Protein AF-A0A517RH98-F1 (afdb_monomer_lite)

Radius of gyration: 26.08 Å; chains: 1; bounding box: 70×28×99 Å

pLDDT: mean 82.46, std 12.76, range [49.06, 96.75]

Sequence (185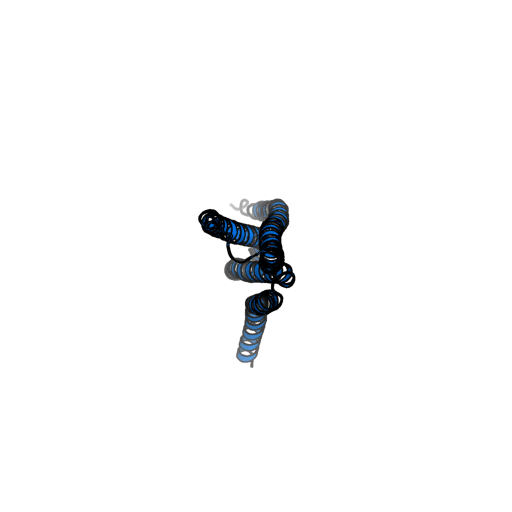 aa):
MNQKTETISENSFSKRFKTALKNLGIGIVFLIAGLFLLWHNETTVLDRELKLEQAQSVILETQKKMPENETVDPVETQDLRSTTVFNWGFRIAGWVILFLGLATLFKPLVVLVEKIPLLSNFVGRGITVFALLSSLSLTLILMSAVWMVARPVFGAVLLLIGVIPLFVLYRSGKRARLKQSLKQA

Secondary structure (DSSP, 8-state):
-----SSSSHHHHHHHHHHHHHHHHHHHHHHHHHHHHHHHHHHHHHHHHHHHHHHHHHHHHHHHHS-S---PPPPP-THHHHHHHHHHHHHHHHHHHHHHHHHHHTHHHHHHHTTSHHHHHHHHHHHHHHHHHHHHHHHHHHHHHHHHHH-HHHHHHHHHHHHHHHHHHHHHHHHHHHHHHHHH-

Structure (mmCIF, N/CA/C/O backbone):
data_AF-A0A517RH98-F1
#
_entry.id   AF-A0A517RH98-F1
#
loop_
_atom_site.group_PDB
_atom_site.id
_atom_site.type_symbol
_atom_site.label_atom_id
_atom_site.label_alt_id
_atom_site.label_comp_id
_atom_site.label_asym_id
_atom_site.label_entity_id
_atom_site.label_seq_id
_atom_site.pdbx_PDB_ins_code
_atom_site.Cartn_x
_atom_site.Cartn_y
_atom_site.Cartn_z
_atom_site.occupancy
_atom_site.B_iso_or_equiv
_atom_site.auth_seq_id
_atom_site.auth_comp_id
_atom_site.auth_asym_id
_atom_site.auth_atom_id
_atom_site.pdbx_PDB_model_num
ATOM 1 N N . MET A 1 1 ? -18.913 5.254 56.803 1.00 49.06 1 MET A N 1
ATOM 2 C CA . MET A 1 1 ? -19.069 4.554 55.506 1.00 49.06 1 MET A CA 1
ATOM 3 C C . MET A 1 1 ? -19.200 5.592 54.399 1.00 49.06 1 MET A C 1
ATOM 5 O O . MET A 1 1 ? -19.825 6.612 54.644 1.00 49.06 1 MET A O 1
ATOM 9 N N . ASN A 1 2 ? -18.606 5.304 53.233 1.00 60.69 2 ASN A N 1
ATOM 10 C CA . ASN A 1 2 ? -18.679 6.012 51.939 1.00 60.69 2 ASN A CA 1
ATOM 11 C C . ASN A 1 2 ? -17.989 7.376 51.781 1.00 60.69 2 ASN A C 1
ATOM 13 O O . ASN A 1 2 ? -18.659 8.386 51.897 1.00 60.69 2 ASN A O 1
ATOM 17 N N . GLN A 1 3 ? -16.715 7.381 51.357 1.00 52.09 3 GLN A N 1
ATOM 18 C CA . GLN A 1 3 ? -16.148 8.381 50.423 1.00 52.09 3 GLN A CA 1
ATOM 19 C C . GLN A 1 3 ? -14.859 7.839 49.759 1.00 52.09 3 GLN A C 1
ATOM 21 O O . GLN A 1 3 ? -13.764 8.311 50.038 1.00 52.09 3 GLN A O 1
ATOM 26 N N . LYS A 1 4 ? -14.951 6.806 48.911 1.00 51.78 4 LYS A N 1
ATOM 27 C CA . LYS A 1 4 ? -13.869 6.415 47.975 1.00 51.78 4 LYS A CA 1
ATOM 28 C C . LYS A 1 4 ? -14.460 5.667 46.780 1.00 51.78 4 LYS A C 1
ATOM 30 O O . LYS A 1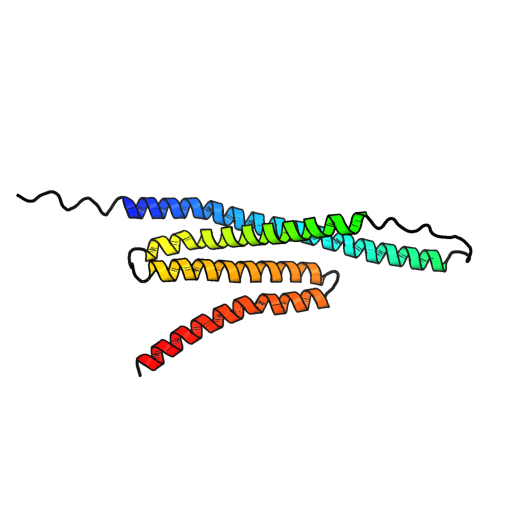 4 ? -14.253 4.467 46.636 1.00 51.78 4 LYS A O 1
ATOM 35 N N . THR A 1 5 ? -15.208 6.356 45.927 1.00 54.16 5 THR A N 1
ATOM 36 C CA . THR A 1 5 ? -15.672 5.740 44.669 1.00 54.16 5 THR A CA 1
ATOM 37 C C . THR A 1 5 ? -15.587 6.648 43.446 1.00 54.16 5 THR A C 1
ATOM 39 O O . THR A 1 5 ? -15.963 6.223 42.361 1.00 54.16 5 THR A O 1
ATOM 42 N N . GLU A 1 6 ? -15.000 7.842 43.553 1.00 53.88 6 GLU A N 1
ATOM 43 C CA . GLU A 1 6 ? -14.993 8.820 42.456 1.00 53.88 6 GLU A CA 1
ATOM 44 C C . GLU A 1 6 ? -13.585 9.341 42.123 1.00 53.88 6 GLU A C 1
ATOM 46 O O . GLU A 1 6 ? -13.307 10.521 42.272 1.00 53.88 6 GLU A O 1
ATOM 51 N N . THR A 1 7 ? -12.650 8.489 41.683 1.00 51.38 7 THR A N 1
ATOM 52 C CA . THR A 1 7 ? -11.376 8.981 41.090 1.00 51.38 7 THR A CA 1
ATOM 53 C C . THR A 1 7 ? -10.825 8.154 39.917 1.00 51.38 7 THR A C 1
ATOM 55 O O . THR A 1 7 ? -9.753 8.462 39.399 1.00 51.38 7 THR A O 1
ATOM 58 N N . ILE A 1 8 ? -11.514 7.113 39.433 1.00 54.66 8 ILE A N 1
ATOM 59 C CA . ILE A 1 8 ? -10.853 6.104 38.575 1.00 54.66 8 ILE A CA 1
ATOM 60 C C . ILE A 1 8 ? -10.932 6.394 37.056 1.00 54.66 8 ILE A C 1
ATOM 62 O O . ILE A 1 8 ? -10.145 5.838 36.292 1.00 54.66 8 ILE A O 1
ATOM 66 N N . SER A 1 9 ? -11.784 7.302 36.562 1.00 57.03 9 SER A N 1
ATOM 67 C CA . SER A 1 9 ? -12.017 7.393 35.103 1.00 57.03 9 SER A CA 1
ATOM 68 C C . SER A 1 9 ? -11.207 8.448 34.326 1.00 57.03 9 SER A C 1
ATOM 70 O O . SER A 1 9 ? -11.137 8.350 33.099 1.00 57.03 9 SER A O 1
ATOM 72 N N . GLU A 1 10 ? -10.604 9.454 34.962 1.00 56.31 10 GLU A N 1
ATOM 73 C CA . GLU A 1 10 ? -10.156 10.650 34.219 1.00 56.31 10 GLU A CA 1
ATOM 74 C C . GLU A 1 10 ? -8.753 10.523 33.594 1.00 56.31 10 GLU A C 1
ATOM 76 O O . GLU A 1 10 ? -8.476 11.052 32.516 1.00 56.31 10 GLU A O 1
ATOM 81 N N . ASN A 1 11 ? -7.871 9.724 34.198 1.00 64.06 11 ASN A N 1
ATOM 82 C CA . ASN A 1 11 ? -6.468 9.657 33.782 1.00 64.06 11 ASN A CA 1
ATOM 83 C C . ASN A 1 11 ? -6.162 8.649 32.662 1.00 64.06 11 ASN A C 1
ATOM 85 O O . ASN A 1 11 ? -5.076 8.706 32.088 1.00 64.06 11 ASN A O 1
ATOM 89 N N . SER A 1 12 ? -7.056 7.713 32.332 1.00 74.06 12 SER A N 1
ATOM 90 C CA . SER A 1 12 ? -6.754 6.645 31.361 1.00 74.06 12 SER A CA 1
ATOM 91 C C . SER A 1 12 ? -7.028 7.061 29.911 1.00 74.06 12 SER A C 1
ATOM 93 O O . SER A 1 12 ? -6.202 6.811 29.032 1.00 74.06 12 SER A O 1
ATOM 95 N N . PHE A 1 13 ? -8.140 7.755 29.650 1.00 83.19 13 PHE A N 1
ATOM 96 C CA . PHE A 1 13 ? -8.540 8.162 28.299 1.00 83.19 13 PHE A CA 1
ATOM 97 C C . PHE A 1 13 ? -7.546 9.144 27.667 1.00 83.19 13 PHE A C 1
ATOM 99 O O . PHE A 1 13 ? -7.018 8.881 26.587 1.00 83.19 13 PHE A O 1
ATOM 106 N N . SER A 1 14 ? -7.235 10.246 28.358 1.00 82.75 14 SER A N 1
ATOM 107 C CA . SER A 1 14 ? -6.333 11.287 27.842 1.00 82.75 14 SER A CA 1
ATOM 108 C C . SER A 1 14 ? -4.927 10.740 27.564 1.00 82.75 14 SER A C 1
ATOM 110 O O . SER A 1 14 ? -4.336 11.020 26.519 1.00 82.75 14 SER A O 1
ATOM 112 N N . LYS A 1 15 ? -4.418 9.847 28.428 1.00 86.56 15 LYS A N 1
ATOM 113 C CA . LYS A 1 15 ? -3.136 9.156 28.210 1.00 86.56 15 LYS A CA 1
ATOM 114 C C . LYS A 1 15 ? -3.146 8.313 26.934 1.00 86.56 15 LYS A C 1
ATOM 116 O O . LYS A 1 15 ? -2.178 8.347 26.171 1.00 86.56 15 LYS A O 1
ATOM 121 N N . ARG A 1 16 ? -4.235 7.589 26.666 1.00 85.06 16 ARG A N 1
ATOM 122 C CA . ARG A 1 16 ? -4.379 6.746 25.468 1.00 85.06 16 ARG A CA 1
ATOM 123 C C . ARG A 1 16 ? -4.558 7.572 24.203 1.00 85.06 16 ARG A C 1
ATOM 125 O O . ARG A 1 16 ? -3.917 7.272 23.201 1.00 85.06 16 ARG A O 1
ATOM 132 N N . PHE A 1 17 ? -5.340 8.645 24.267 1.00 87.19 17 PHE A N 1
ATOM 133 C CA . PHE A 1 17 ? -5.502 9.578 23.158 1.00 87.19 17 PHE A CA 1
ATOM 134 C C . PHE A 1 17 ? -4.183 10.276 22.807 1.00 87.19 17 PHE A C 1
ATOM 136 O O . PHE A 1 17 ? -3.765 10.256 21.652 1.00 87.19 17 PHE A O 1
ATOM 143 N N . LYS A 1 18 ? -3.456 10.798 23.803 1.00 87.38 18 LYS A N 1
ATOM 144 C CA . LYS A 1 18 ? -2.136 11.416 23.602 1.00 87.38 18 LYS A CA 1
ATOM 145 C C . LYS A 1 18 ? -1.114 10.418 23.052 1.00 87.38 18 LYS A C 1
ATOM 147 O O . LYS A 1 18 ? -0.317 10.764 22.185 1.00 87.38 18 LYS A O 1
ATOM 152 N N . THR A 1 19 ? -1.170 9.164 23.502 1.00 88.25 19 THR A N 1
ATOM 153 C CA . THR A 1 19 ? -0.354 8.076 22.938 1.00 88.25 19 THR A CA 1
ATOM 154 C C . THR A 1 19 ? -0.702 7.815 21.474 1.00 88.25 19 THR A C 1
ATOM 156 O O . THR A 1 19 ? 0.196 7.721 20.640 1.00 88.25 19 THR A O 1
ATOM 159 N N . ALA A 1 20 ? -1.992 7.742 21.140 1.00 86.38 20 ALA A N 1
ATOM 160 C CA . ALA A 1 20 ? -2.441 7.559 19.766 1.00 86.38 20 ALA A CA 1
ATOM 161 C C . ALA A 1 20 ? -2.025 8.734 18.867 1.00 86.38 20 ALA A C 1
ATOM 163 O O . ALA A 1 20 ? -1.578 8.502 17.748 1.00 86.38 20 ALA A O 1
ATOM 164 N N . LEU A 1 21 ? -2.088 9.969 19.372 1.00 89.06 21 LEU A N 1
ATOM 165 C CA . LEU A 1 21 ? -1.666 11.166 18.646 1.00 89.06 21 LEU A CA 1
ATOM 166 C C . LEU A 1 21 ? -0.149 11.202 18.417 1.00 89.06 21 LEU A C 1
ATOM 168 O O . LEU A 1 21 ? 0.298 11.549 17.333 1.00 89.06 21 LEU A O 1
ATOM 172 N N . LYS A 1 22 ? 0.662 10.772 19.390 1.00 88.50 22 LYS A N 1
ATOM 173 C CA . LYS A 1 22 ? 2.112 10.612 19.182 1.00 88.50 22 LYS A CA 1
ATOM 174 C C . LYS A 1 22 ? 2.406 9.578 18.090 1.00 88.50 22 LYS A C 1
ATOM 176 O O . LYS A 1 22 ? 3.246 9.800 17.223 1.00 88.50 22 LYS A O 1
ATOM 181 N N . ASN A 1 23 ? 1.682 8.460 18.110 1.00 88.81 23 ASN A N 1
ATOM 182 C CA . ASN A 1 23 ? 1.833 7.395 17.121 1.00 88.81 23 ASN A CA 1
ATOM 183 C C . ASN A 1 23 ? 1.318 7.801 15.726 1.00 88.81 23 ASN A C 1
ATOM 185 O O . ASN A 1 23 ? 1.741 7.207 14.737 1.00 88.81 23 ASN A O 1
ATOM 189 N N . LEU A 1 24 ? 0.455 8.820 15.631 1.00 92.75 24 LEU A N 1
ATOM 190 C CA . LEU A 1 24 ? -0.023 9.377 14.362 1.00 92.75 24 LEU A CA 1
ATOM 191 C C . LEU A 1 24 ? 1.136 9.889 13.498 1.00 92.75 24 LEU A C 1
ATOM 193 O O . LEU A 1 24 ? 1.169 9.616 12.301 1.00 92.75 24 LEU A O 1
ATOM 197 N N . GLY A 1 25 ? 2.112 10.567 14.114 1.00 91.81 25 GLY A N 1
ATOM 198 C CA . GLY A 1 25 ? 3.304 11.057 13.417 1.00 91.81 25 GLY A CA 1
ATOM 199 C C . GLY A 1 25 ? 4.117 9.923 12.788 1.00 91.81 25 GLY A C 1
ATOM 200 O O . GLY A 1 25 ? 4.488 10.010 11.621 1.00 91.81 25 GLY A O 1
ATOM 201 N N . ILE A 1 26 ? 4.299 8.813 13.516 1.00 92.44 26 ILE A N 1
ATOM 202 C CA . ILE A 1 26 ? 4.938 7.596 12.983 1.00 92.44 26 ILE A CA 1
ATOM 203 C C . ILE A 1 26 ? 4.168 7.052 11.769 1.00 92.44 26 ILE A C 1
ATOM 205 O O . ILE A 1 26 ? 4.775 6.617 10.794 1.00 92.44 26 ILE A O 1
ATOM 209 N N . GLY A 1 27 ? 2.832 7.103 11.810 1.00 93.19 27 GLY A N 1
ATOM 210 C CA . GLY A 1 27 ? 1.980 6.645 10.714 1.00 93.19 27 GLY A CA 1
ATOM 211 C C . GLY A 1 27 ? 2.205 7.445 9.433 1.00 93.19 27 GLY A C 1
ATOM 212 O O . GLY A 1 27 ? 2.345 6.856 8.366 1.00 93.19 27 GLY A O 1
ATOM 213 N N . ILE A 1 28 ? 2.312 8.771 9.538 1.00 94.31 28 ILE A N 1
ATOM 214 C CA . ILE A 1 28 ? 2.601 9.652 8.396 1.00 94.31 28 ILE A CA 1
ATOM 215 C C . ILE A 1 28 ? 3.987 9.350 7.817 1.00 94.31 28 ILE A C 1
ATOM 217 O O . ILE A 1 28 ? 4.129 9.237 6.601 1.00 94.31 28 ILE A O 1
ATOM 221 N N . VAL A 1 29 ? 4.990 9.152 8.676 1.00 96.06 29 VAL A N 1
ATOM 222 C CA . VAL A 1 29 ? 6.340 8.760 8.241 1.00 96.06 29 VAL A CA 1
ATOM 223 C C . VAL A 1 29 ? 6.302 7.440 7.472 1.00 96.06 29 VAL A C 1
ATOM 225 O O . VAL A 1 29 ? 6.910 7.346 6.410 1.00 96.06 29 VAL A O 1
ATOM 228 N N . PHE A 1 30 ? 5.539 6.446 7.936 1.00 95.81 30 PHE A N 1
ATOM 229 C CA . PHE A 1 30 ? 5.350 5.202 7.188 1.00 95.81 30 PHE A CA 1
ATOM 230 C C . PHE A 1 30 ? 4.635 5.409 5.854 1.00 95.81 30 PHE A C 1
ATOM 232 O O . PHE A 1 30 ? 5.035 4.795 4.874 1.00 95.81 30 PHE A O 1
ATOM 239 N N . LEU A 1 31 ? 3.635 6.289 5.759 1.00 95.31 31 LEU A N 1
ATOM 240 C CA . LEU A 1 31 ? 3.003 6.574 4.467 1.00 95.31 31 LEU A CA 1
ATOM 241 C C . LEU A 1 31 ? 4.002 7.144 3.461 1.00 95.31 31 LEU A C 1
ATOM 243 O O . LEU A 1 31 ? 4.075 6.663 2.333 1.00 95.31 31 LEU A O 1
ATOM 247 N N . ILE A 1 32 ? 4.809 8.115 3.885 1.00 96.06 32 ILE A N 1
ATOM 248 C CA . ILE A 1 32 ? 5.831 8.722 3.028 1.00 96.06 32 ILE A CA 1
ATOM 249 C C . ILE A 1 32 ? 6.890 7.683 2.650 1.00 96.06 32 ILE A C 1
ATOM 251 O O . ILE A 1 32 ? 7.201 7.531 1.472 1.00 96.06 32 ILE A O 1
ATOM 255 N N . ALA A 1 33 ? 7.403 6.927 3.623 1.00 95.62 33 ALA A N 1
ATOM 256 C CA . ALA A 1 33 ? 8.417 5.904 3.389 1.00 95.62 33 ALA A CA 1
ATOM 257 C C . ALA A 1 33 ? 7.913 4.788 2.462 1.00 95.62 33 ALA A C 1
ATOM 259 O O . ALA A 1 33 ? 8.633 4.373 1.560 1.00 95.62 33 ALA A O 1
ATOM 260 N N . GLY A 1 34 ? 6.674 4.325 2.646 1.00 94.44 34 GLY A N 1
ATOM 261 C CA . GLY A 1 34 ? 6.059 3.297 1.808 1.00 94.44 34 GLY A CA 1
ATOM 262 C C . GLY A 1 34 ? 5.840 3.770 0.372 1.00 94.44 34 GLY A C 1
ATOM 263 O O . GLY A 1 34 ? 6.173 3.042 -0.561 1.00 94.44 34 GLY A O 1
ATOM 264 N N . LEU A 1 35 ? 5.344 5.001 0.186 1.00 94.31 35 LEU A N 1
ATOM 265 C CA . LEU A 1 35 ? 5.199 5.605 -1.144 1.00 94.31 35 LEU A CA 1
ATOM 266 C C . LEU A 1 35 ? 6.558 5.780 -1.825 1.00 94.31 35 LEU A C 1
ATOM 268 O O . LEU A 1 35 ? 6.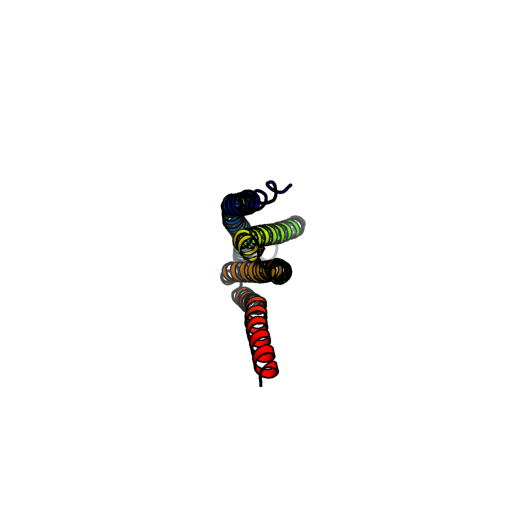704 5.404 -2.983 1.00 94.31 35 LEU A O 1
ATOM 272 N N . PHE A 1 36 ? 7.550 6.306 -1.105 1.00 94.56 36 PHE A N 1
ATOM 273 C CA . PHE A 1 36 ? 8.900 6.507 -1.626 1.00 94.56 36 PHE A CA 1
ATOM 274 C C . PHE A 1 36 ? 9.561 5.184 -2.025 1.00 94.56 36 PHE A C 1
ATOM 276 O O . PHE A 1 36 ? 10.110 5.083 -3.119 1.00 94.56 36 PHE A O 1
ATOM 283 N N . LEU A 1 37 ? 9.462 4.155 -1.176 1.00 94.06 37 LEU A N 1
ATOM 284 C CA . LEU A 1 37 ? 10.020 2.831 -1.444 1.00 94.06 37 LEU A CA 1
ATOM 285 C C . LEU A 1 37 ? 9.390 2.198 -2.690 1.00 94.06 37 LEU A C 1
ATOM 287 O O . LEU A 1 37 ? 10.110 1.689 -3.546 1.00 94.06 37 LEU A O 1
ATOM 291 N N . LEU A 1 38 ? 8.057 2.248 -2.805 1.00 92.94 38 LEU A N 1
ATOM 292 C CA . LEU A 1 38 ? 7.339 1.721 -3.967 1.00 92.94 38 LE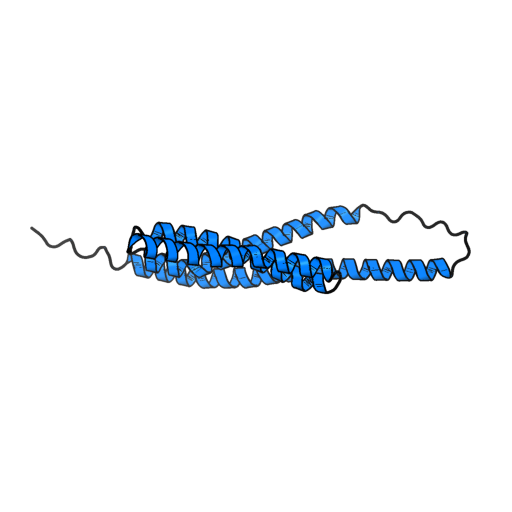U A CA 1
ATOM 293 C C . LEU A 1 38 ? 7.695 2.479 -5.238 1.00 92.94 38 LEU A C 1
ATOM 295 O O . LEU A 1 38 ? 8.007 1.854 -6.246 1.00 92.94 38 LEU A O 1
ATOM 299 N N . TRP A 1 39 ? 7.673 3.810 -5.176 1.00 90.44 39 TRP A N 1
ATOM 300 C CA . TRP A 1 39 ? 7.997 4.662 -6.310 1.00 90.44 39 TRP A CA 1
ATOM 301 C C . TRP A 1 39 ? 9.412 4.400 -6.812 1.00 90.44 39 TRP A C 1
ATOM 303 O O . TRP A 1 39 ? 9.594 4.094 -7.985 1.00 90.44 39 TRP A O 1
ATOM 313 N N . HIS A 1 40 ? 10.402 4.448 -5.918 1.00 90.56 40 HIS A N 1
ATOM 314 C CA . HIS A 1 40 ? 11.797 4.253 -6.288 1.00 90.56 40 HIS A CA 1
ATOM 315 C C . HIS A 1 40 ? 12.053 2.851 -6.850 1.00 90.56 40 HIS A C 1
ATOM 317 O O . HIS A 1 40 ? 12.710 2.704 -7.880 1.00 90.56 40 HIS A O 1
ATOM 323 N N . ASN A 1 41 ? 11.492 1.815 -6.215 1.00 91.38 41 ASN A N 1
ATOM 324 C CA . ASN A 1 41 ? 11.584 0.455 -6.737 1.00 91.38 41 ASN A CA 1
ATOM 325 C C . ASN A 1 41 ? 11.007 0.377 -8.156 1.00 91.38 41 ASN A C 1
ATOM 327 O O . ASN A 1 41 ? 11.648 -0.163 -9.054 1.00 91.38 41 ASN A O 1
ATOM 331 N N . GLU A 1 42 ? 9.834 0.962 -8.385 1.00 88.12 42 GLU A N 1
ATOM 332 C CA . GLU A 1 42 ? 9.162 0.853 -9.674 1.00 88.12 42 GLU A CA 1
ATOM 333 C C . GLU A 1 42 ? 9.849 1.637 -10.791 1.00 88.12 42 GLU A C 1
ATOM 335 O O . GLU A 1 42 ? 9.982 1.123 -11.901 1.00 88.12 42 GLU A O 1
ATOM 340 N N . THR A 1 43 ? 10.374 2.830 -10.500 1.00 87.31 43 THR A N 1
ATOM 341 C CA . THR A 1 43 ? 11.144 3.603 -11.484 1.00 87.31 43 THR A CA 1
ATOM 342 C C . THR A 1 43 ? 12.393 2.851 -11.932 1.00 87.31 43 THR A C 1
ATOM 344 O O . THR A 1 43 ? 12.686 2.797 -13.121 1.00 87.31 43 THR A O 1
ATOM 347 N N . THR A 1 44 ? 13.089 2.174 -11.010 1.00 86.94 44 THR A N 1
ATOM 348 C CA . THR A 1 44 ? 14.289 1.405 -11.382 1.00 86.94 44 THR A CA 1
ATOM 349 C C . THR A 1 44 ? 13.979 0.198 -12.262 1.00 86.94 44 THR A C 1
ATOM 351 O O . THR A 1 44 ? 14.847 -0.244 -13.013 1.00 86.94 44 THR A O 1
ATOM 354 N N . VAL A 1 45 ? 12.766 -0.353 -12.173 1.00 85.12 45 VAL A N 1
ATOM 355 C CA . VAL A 1 45 ? 12.308 -1.429 -13.058 1.00 85.12 45 VAL A CA 1
ATOM 356 C C . VAL A 1 45 ? 11.980 -0.866 -14.435 1.00 85.12 45 VAL A C 1
ATOM 358 O O . VAL A 1 45 ? 12.429 -1.424 -15.433 1.00 85.12 45 VAL A O 1
ATOM 361 N N . LEU A 1 46 ? 11.281 0.268 -14.490 1.00 84.31 46 LEU A N 1
ATOM 362 C CA . LEU A 1 46 ? 10.948 0.952 -15.737 1.00 84.31 46 LEU A CA 1
ATOM 363 C C . LEU A 1 46 ? 12.200 1.304 -16.557 1.00 84.31 46 LEU A C 1
ATOM 365 O O . LEU A 1 46 ? 12.251 1.030 -17.755 1.00 84.31 46 LEU A O 1
ATOM 369 N N . ASP A 1 47 ? 13.232 1.840 -15.905 1.00 85.06 47 ASP A N 1
ATOM 370 C CA . ASP A 1 47 ? 14.486 2.216 -16.565 1.00 85.06 47 ASP A CA 1
ATOM 371 C C . ASP A 1 47 ? 15.211 1.012 -17.180 1.00 85.06 47 ASP A C 1
ATOM 373 O O . ASP A 1 47 ? 15.921 1.148 -18.177 1.00 85.06 47 ASP A O 1
ATOM 377 N N . ARG A 1 48 ? 15.055 -0.180 -16.590 1.00 81.62 48 ARG A N 1
ATOM 378 C CA . ARG A 1 48 ? 15.629 -1.416 -17.139 1.00 81.62 48 ARG A CA 1
ATOM 379 C C . ARG A 1 48 ? 14.883 -1.839 -18.393 1.00 81.62 48 ARG A C 1
ATOM 381 O O . ARG A 1 48 ? 15.525 -2.155 -19.385 1.00 81.62 48 ARG A O 1
ATOM 388 N N . GLU A 1 49 ? 13.555 -1.798 -18.363 1.00 82.00 49 GLU A N 1
ATOM 389 C CA . GLU A 1 49 ? 12.716 -2.136 -19.518 1.00 82.00 49 GLU A CA 1
ATOM 390 C C . GLU A 1 49 ? 13.009 -1.212 -20.711 1.00 82.00 49 GLU A C 1
ATOM 392 O O . GLU A 1 49 ? 13.238 -1.696 -21.817 1.00 82.00 49 GLU A O 1
ATOM 397 N N . LEU A 1 50 ? 13.112 0.102 -20.479 1.00 82.75 50 LEU A N 1
ATOM 398 C CA . LEU A 1 50 ? 13.415 1.070 -21.538 1.00 82.75 50 LEU A CA 1
ATOM 399 C C . LEU A 1 50 ? 14.799 0.828 -22.165 1.00 82.75 50 LEU A C 1
ATOM 401 O O . LEU A 1 50 ? 14.959 0.885 -23.384 1.00 82.75 50 LEU A O 1
ATOM 405 N N . LYS A 1 51 ? 15.804 0.513 -21.338 1.00 83.31 51 LYS A N 1
ATOM 406 C CA . LYS A 1 51 ? 17.156 0.179 -21.813 1.00 83.31 51 LYS A CA 1
ATOM 407 C C . LYS A 1 51 ? 17.179 -1.102 -22.642 1.00 83.31 51 LYS A C 1
ATOM 409 O O . LYS A 1 51 ? 17.960 -1.183 -23.584 1.00 83.31 51 LYS A O 1
ATOM 414 N N . LEU A 1 52 ? 16.348 -2.090 -22.308 1.00 81.38 52 LEU A N 1
ATOM 415 C CA . LEU A 1 52 ? 16.248 -3.335 -23.074 1.00 81.38 52 LEU A CA 1
ATOM 416 C C . LEU A 1 52 ? 15.643 -3.092 -24.459 1.00 81.38 52 LEU A C 1
ATOM 418 O O . LEU A 1 52 ? 16.162 -3.616 -25.442 1.00 81.38 52 LEU A O 1
ATOM 422 N N . GLU A 1 53 ? 14.600 -2.267 -24.550 1.00 80.50 53 GLU A N 1
ATOM 423 C CA . GLU A 1 53 ? 13.987 -1.897 -25.830 1.00 80.50 53 GLU A CA 1
ATOM 424 C C . GLU A 1 53 ? 14.980 -1.141 -26.732 1.00 80.50 53 GLU A C 1
ATOM 426 O O . GLU A 1 53 ? 15.144 -1.476 -27.906 1.00 80.50 53 GLU A O 1
ATOM 431 N N . GLN A 1 54 ? 15.733 -0.196 -26.159 1.00 82.56 54 GLN A N 1
ATOM 432 C CA . GLN A 1 54 ? 16.792 0.537 -26.864 1.00 82.56 54 GLN A CA 1
ATOM 433 C C . GLN A 1 54 ? 17.965 -0.360 -27.283 1.00 82.56 54 GLN A C 1
ATOM 435 O O . GLN A 1 54 ? 18.492 -0.230 -28.387 1.00 82.56 54 GLN A O 1
ATOM 440 N N . ALA A 1 55 ? 18.395 -1.283 -26.420 1.00 80.12 55 ALA A N 1
ATOM 441 C CA . ALA A 1 55 ? 19.465 -2.216 -26.756 1.00 80.12 55 ALA A CA 1
ATOM 442 C C . ALA A 1 55 ? 19.062 -3.111 -27.937 1.00 80.12 55 ALA A C 1
ATOM 444 O O . ALA A 1 55 ? 19.857 -3.317 -28.852 1.00 80.12 55 ALA A O 1
ATOM 445 N N . GLN A 1 56 ? 17.816 -3.593 -27.959 1.00 81.25 56 GLN A N 1
ATOM 446 C CA . GLN A 1 56 ? 17.294 -4.386 -29.070 1.00 81.25 56 GLN A CA 1
ATOM 447 C C . GLN A 1 56 ? 17.245 -3.590 -30.374 1.00 81.25 56 GLN A C 1
ATOM 449 O O . GLN A 1 56 ? 17.662 -4.116 -31.403 1.00 81.25 56 GLN A O 1
ATOM 454 N N . SER A 1 57 ? 16.800 -2.329 -30.357 1.00 78.56 57 SER A N 1
ATOM 455 C CA . SER A 1 57 ? 16.772 -1.512 -31.577 1.00 78.56 57 SER A CA 1
ATOM 456 C C . SER A 1 57 ? 18.176 -1.267 -32.133 1.00 78.56 57 SER A C 1
ATOM 458 O O . SER A 1 57 ? 18.386 -1.429 -33.332 1.00 78.56 57 SER A O 1
ATOM 460 N N . VAL A 1 58 ? 19.159 -0.974 -31.271 1.00 79.50 58 VAL A N 1
ATOM 461 C CA . VAL A 1 58 ? 20.561 -0.802 -31.686 1.00 79.50 58 VAL A CA 1
ATOM 462 C C . VAL A 1 58 ? 21.128 -2.101 -32.256 1.00 79.50 58 VAL A C 1
ATOM 464 O O . VAL A 1 58 ? 21.788 -2.062 -33.291 1.00 79.50 58 VAL A O 1
ATOM 467 N N . ILE A 1 59 ? 20.851 -3.258 -31.645 1.00 78.69 59 ILE A N 1
ATOM 468 C CA . ILE A 1 59 ? 21.295 -4.563 -32.165 1.00 78.69 59 ILE A CA 1
ATOM 469 C C . ILE A 1 59 ? 20.655 -4.858 -33.525 1.00 78.69 59 ILE A C 1
ATOM 471 O O . ILE A 1 59 ? 21.359 -5.295 -34.428 1.00 78.69 59 ILE A O 1
ATOM 475 N N . LEU A 1 60 ? 19.357 -4.594 -33.708 1.00 76.31 60 LEU A N 1
ATOM 476 C CA . LEU A 1 60 ? 18.659 -4.805 -34.983 1.00 76.31 60 LEU A CA 1
ATOM 477 C C . LEU A 1 60 ? 19.195 -3.887 -36.091 1.00 76.31 60 LEU A C 1
ATOM 479 O O . LEU A 1 60 ? 19.408 -4.331 -37.220 1.00 76.31 60 LEU A O 1
ATOM 483 N N . GLU A 1 61 ? 19.447 -2.616 -35.773 1.00 78.38 61 GLU A N 1
ATOM 484 C CA . GLU A 1 61 ? 20.091 -1.666 -36.686 1.00 78.38 61 GLU A CA 1
ATOM 485 C C . GLU A 1 61 ? 21.516 -2.096 -37.044 1.00 78.38 61 GLU A C 1
ATOM 487 O O . GLU A 1 61 ? 21.920 -2.025 -38.206 1.00 78.38 61 GLU A O 1
ATOM 492 N N . THR A 1 62 ? 22.262 -2.572 -36.049 1.00 73.25 62 THR A N 1
ATOM 493 C CA . THR A 1 62 ? 23.644 -3.025 -36.202 1.00 73.25 62 THR A CA 1
ATOM 494 C C . THR A 1 62 ? 23.710 -4.311 -37.032 1.00 73.25 62 THR A C 1
ATOM 496 O O . THR A 1 62 ? 24.461 -4.356 -38.003 1.00 73.25 62 THR A O 1
ATOM 499 N N . GLN A 1 63 ? 22.856 -5.305 -36.755 1.00 71.19 63 GLN A N 1
ATOM 500 C CA . GLN A 1 63 ? 22.738 -6.531 -37.553 1.00 71.19 63 GLN A CA 1
ATOM 501 C C . GLN A 1 63 ? 22.358 -6.243 -39.004 1.00 71.19 63 GLN A C 1
ATOM 503 O O . GLN A 1 63 ? 22.931 -6.833 -39.912 1.00 71.19 63 GLN A O 1
ATOM 508 N N . LYS A 1 64 ? 21.444 -5.297 -39.254 1.00 71.50 64 LYS A N 1
ATOM 509 C CA . LYS A 1 64 ? 21.079 -4.893 -40.621 1.00 71.50 64 LYS A CA 1
ATOM 510 C C . LYS A 1 64 ? 22.262 -4.308 -41.408 1.00 71.50 64 LYS A C 1
ATOM 512 O O . LYS A 1 64 ? 22.225 -4.284 -42.637 1.00 71.50 64 LYS A O 1
ATOM 517 N N . LYS A 1 65 ? 23.286 -3.800 -40.716 1.00 70.38 65 LYS A N 1
ATOM 518 C CA . LYS A 1 65 ? 24.454 -3.133 -41.305 1.00 70.38 65 LYS A CA 1
ATOM 519 C C . LYS A 1 65 ? 25.697 -4.033 -41.393 1.00 70.38 65 LYS A C 1
ATOM 521 O O . LYS A 1 65 ? 26.670 -3.625 -42.023 1.00 70.38 65 LYS A O 1
ATOM 526 N N . MET A 1 66 ? 25.675 -5.227 -40.796 1.00 62.38 66 MET A N 1
ATOM 527 C CA . MET A 1 66 ? 26.796 -6.177 -40.759 1.00 62.38 66 MET A CA 1
ATOM 528 C C . MET A 1 66 ? 26.676 -7.268 -41.846 1.00 62.38 66 MET A C 1
ATOM 530 O O . MET A 1 66 ? 25.566 -7.716 -42.133 1.00 62.38 66 MET A O 1
ATOM 534 N N . PRO A 1 67 ? 27.788 -7.724 -42.457 1.00 56.62 67 PRO A N 1
ATOM 535 C CA . PRO A 1 67 ? 27.800 -8.914 -43.310 1.00 56.62 67 PRO A CA 1
ATOM 536 C C . PRO A 1 67 ? 27.572 -10.201 -42.489 1.00 56.62 67 PRO A C 1
ATOM 538 O O . PRO A 1 67 ? 27.978 -10.293 -41.337 1.00 56.62 67 PRO A O 1
ATOM 541 N N . GLU A 1 68 ? 26.945 -11.198 -43.117 1.00 59.62 68 GLU A N 1
ATOM 542 C CA . GLU A 1 68 ? 26.278 -12.398 -42.558 1.00 59.62 68 GLU A CA 1
ATOM 543 C C . GLU A 1 68 ? 27.107 -13.350 -41.651 1.00 59.62 68 GLU A C 1
ATOM 545 O O . GLU A 1 68 ? 26.578 -14.366 -41.215 1.00 59.62 68 GLU A O 1
ATOM 550 N N . ASN A 1 69 ? 28.374 -13.076 -41.318 1.00 54.41 69 ASN A N 1
ATOM 551 C CA . ASN A 1 69 ? 29.284 -14.094 -40.758 1.00 54.41 69 ASN A CA 1
ATOM 552 C C . ASN A 1 69 ? 29.886 -13.803 -39.367 1.00 54.41 69 ASN A C 1
ATOM 554 O O . ASN A 1 69 ? 30.950 -14.327 -39.044 1.00 54.41 69 ASN A O 1
ATOM 558 N N . GLU A 1 70 ? 29.243 -12.993 -38.526 1.00 61.72 70 GLU A N 1
ATOM 559 C CA . GLU A 1 70 ? 29.703 -12.780 -37.145 1.00 61.72 70 GLU A CA 1
ATOM 560 C C . GLU A 1 70 ? 28.753 -13.474 -36.156 1.00 61.72 70 GLU A C 1
ATOM 562 O O . GLU A 1 70 ? 27.612 -13.057 -35.944 1.00 61.72 70 GLU A O 1
ATOM 567 N N . THR A 1 71 ? 29.200 -14.596 -35.587 1.00 60.62 71 THR A N 1
ATOM 568 C CA . THR A 1 71 ? 28.454 -15.345 -34.569 1.00 60.62 71 THR A CA 1
ATOM 569 C C . THR A 1 71 ? 28.462 -14.568 -33.257 1.00 60.62 71 THR A C 1
ATOM 571 O O . THR A 1 71 ? 29.505 -14.430 -32.624 1.00 60.62 71 THR A O 1
ATOM 574 N N . VAL A 1 72 ? 27.295 -14.064 -32.854 1.00 63.28 72 VAL A N 1
ATOM 575 C CA . VAL A 1 72 ? 27.102 -13.376 -31.572 1.00 63.28 72 VAL A CA 1
ATOM 576 C C . VAL A 1 72 ? 27.040 -14.418 -30.456 1.00 63.28 72 VAL A C 1
ATOM 578 O O . VAL A 1 72 ? 26.161 -15.283 -30.465 1.00 63.28 72 VAL A O 1
ATOM 581 N N . ASP A 1 73 ? 27.961 -14.332 -29.499 1.00 59.53 73 ASP A N 1
ATOM 582 C CA . ASP A 1 73 ? 27.963 -15.188 -28.313 1.00 59.53 73 ASP A CA 1
ATOM 583 C C . ASP A 1 73 ? 26.655 -15.037 -27.509 1.00 59.53 73 ASP A C 1
ATOM 585 O O . ASP A 1 73 ? 26.104 -13.934 -27.401 1.00 59.53 73 ASP A O 1
ATOM 589 N N . PRO A 1 74 ? 26.127 -16.124 -26.917 1.00 61.91 74 PRO A N 1
ATOM 590 C CA . PRO A 1 74 ? 24.904 -16.061 -26.132 1.00 61.91 74 PRO A CA 1
ATOM 591 C C . PRO A 1 74 ? 25.106 -15.196 -24.882 1.00 61.91 74 PRO A C 1
ATOM 593 O O . PRO A 1 74 ? 25.878 -15.532 -23.986 1.00 61.91 74 PRO A O 1
ATOM 596 N N . VAL A 1 75 ? 24.364 -14.089 -24.816 1.00 63.75 75 VAL A N 1
ATOM 597 C CA . VAL A 1 75 ? 24.315 -13.182 -23.662 1.00 63.75 75 VAL A CA 1
ATOM 598 C C . VAL A 1 75 ? 23.889 -13.954 -22.406 1.00 63.75 75 VAL A C 1
ATOM 600 O O . VAL A 1 75 ? 22.845 -14.609 -22.381 1.00 63.75 75 VAL A O 1
ATOM 603 N N . GLU A 1 76 ? 24.706 -13.869 -21.357 1.00 59.03 76 GLU A N 1
ATOM 604 C CA . GLU A 1 76 ? 24.523 -14.545 -20.071 1.00 59.03 76 GLU A CA 1
ATOM 605 C C . GLU A 1 76 ? 23.186 -14.151 -19.403 1.00 59.03 76 GLU A C 1
ATOM 607 O O . GLU A 1 76 ? 22.914 -12.986 -19.121 1.00 59.03 76 GLU A O 1
ATOM 612 N N . THR A 1 77 ? 22.304 -15.130 -19.163 1.00 58.50 77 THR A N 1
ATOM 613 C CA . THR A 1 77 ? 20.901 -14.910 -18.730 1.00 58.50 77 THR A CA 1
ATOM 614 C C . THR A 1 77 ? 20.692 -14.961 -17.210 1.00 58.50 77 THR A C 1
ATOM 616 O O . THR A 1 77 ? 19.564 -14.819 -16.721 1.00 58.50 77 THR A O 1
ATOM 619 N N . GLN A 1 78 ? 21.762 -15.172 -16.439 1.00 52.72 78 GLN A N 1
ATOM 620 C CA . GLN A 1 78 ? 21.691 -15.490 -15.010 1.00 52.72 78 GLN A CA 1
ATOM 621 C C . GLN A 1 78 ? 21.301 -14.279 -14.131 1.00 52.72 78 GLN A C 1
ATOM 623 O O . GLN A 1 78 ? 20.642 -14.459 -13.103 1.00 52.72 78 GLN A O 1
ATOM 628 N N . ASP A 1 79 ? 21.572 -13.049 -14.579 1.00 57.62 79 ASP A N 1
ATOM 629 C CA . ASP A 1 79 ? 21.295 -11.808 -13.830 1.00 57.62 79 ASP A CA 1
ATOM 630 C C . ASP A 1 79 ? 19.809 -11.391 -13.786 1.00 57.62 79 ASP A C 1
ATOM 632 O O . ASP A 1 79 ? 19.386 -10.586 -12.949 1.00 57.62 79 ASP A O 1
ATOM 636 N N . LEU A 1 80 ? 18.959 -11.961 -14.644 1.00 57.44 80 LEU A N 1
ATOM 637 C CA . LEU A 1 80 ? 17.559 -11.529 -14.778 1.00 57.44 80 LEU A CA 1
ATOM 638 C C . LEU A 1 80 ? 16.627 -12.125 -13.702 1.00 57.44 80 LEU A C 1
ATOM 640 O O . LEU A 1 80 ? 15.627 -11.512 -13.318 1.00 57.44 80 LEU A O 1
ATOM 644 N N . ARG A 1 81 ? 16.933 -13.322 -13.180 1.00 51.59 81 ARG A N 1
ATOM 645 C CA . ARG A 1 81 ? 16.051 -14.018 -12.217 1.00 51.59 81 ARG A CA 1
ATOM 646 C C . ARG A 1 81 ? 16.211 -13.515 -10.786 1.00 51.59 81 ARG A C 1
ATOM 648 O O . ARG A 1 81 ? 15.212 -13.378 -10.078 1.00 51.59 81 ARG A O 1
ATOM 655 N N . SER A 1 82 ? 17.442 -13.220 -10.369 1.00 55.09 82 SER A N 1
ATOM 656 C CA . SER A 1 82 ? 17.750 -12.722 -9.022 1.00 55.09 82 SER A CA 1
ATOM 657 C C . SER A 1 82 ? 17.080 -11.370 -8.769 1.00 55.09 82 SER A C 1
ATOM 659 O O . SER A 1 82 ? 16.504 -11.146 -7.710 1.00 55.09 82 SER A O 1
ATOM 661 N N . THR A 1 83 ? 17.039 -10.499 -9.774 1.00 64.94 83 THR A N 1
ATOM 662 C CA . THR A 1 83 ? 16.433 -9.167 -9.659 1.00 64.94 83 THR A CA 1
ATOM 663 C C . THR A 1 83 ? 14.910 -9.203 -9.509 1.00 64.94 83 THR A C 1
ATOM 665 O O . THR A 1 83 ? 14.340 -8.352 -8.826 1.00 64.94 83 THR A O 1
ATOM 668 N N . THR A 1 84 ? 14.238 -10.216 -10.063 1.00 73.69 84 THR A N 1
ATOM 669 C CA . THR A 1 84 ? 12.774 -10.331 -9.999 1.00 73.69 84 THR A CA 1
ATOM 670 C C . THR A 1 84 ? 12.286 -10.544 -8.562 1.00 73.69 84 THR A C 1
ATOM 672 O O . THR A 1 84 ? 11.422 -9.799 -8.099 1.00 73.69 84 THR A O 1
ATOM 675 N N . VAL A 1 85 ? 12.858 -11.498 -7.816 1.00 78.56 85 VAL A N 1
ATOM 676 C CA . VAL A 1 85 ? 12.438 -11.777 -6.425 1.00 78.56 85 VAL A CA 1
ATOM 677 C C . VAL A 1 85 ? 12.667 -10.588 -5.490 1.00 78.56 85 VAL A C 1
ATOM 679 O O . VAL A 1 85 ? 11.787 -10.284 -4.684 1.00 78.56 85 VAL A O 1
ATOM 682 N N . PHE A 1 86 ? 13.779 -9.857 -5.638 1.00 79.94 86 PHE A N 1
ATOM 683 C CA . PHE A 1 86 ? 14.017 -8.632 -4.864 1.00 79.94 86 PHE A CA 1
ATOM 684 C C . PHE A 1 86 ? 12.965 -7.556 -5.156 1.00 79.94 86 PHE A C 1
ATOM 686 O O . PHE A 1 86 ? 12.390 -6.995 -4.223 1.00 79.94 86 PHE A O 1
ATOM 693 N N . ASN A 1 87 ? 12.639 -7.323 -6.430 1.00 84.50 87 ASN A N 1
ATOM 694 C CA . ASN A 1 87 ? 11.654 -6.313 -6.827 1.00 84.50 87 ASN A CA 1
ATOM 695 C C . ASN A 1 87 ? 10.245 -6.636 -6.299 1.00 84.50 87 ASN A C 1
ATOM 697 O O . ASN A 1 87 ? 9.512 -5.740 -5.882 1.00 84.50 87 ASN A O 1
ATOM 701 N N . TRP A 1 88 ? 9.842 -7.912 -6.295 1.00 86.06 88 TRP A N 1
ATOM 702 C CA . TRP A 1 88 ? 8.583 -8.334 -5.668 1.00 86.06 88 TRP A CA 1
ATOM 703 C C . TRP A 1 88 ? 8.619 -8.173 -4.143 1.00 86.06 88 TRP A C 1
ATOM 705 O O . TRP A 1 88 ? 7.641 -7.704 -3.559 1.00 86.06 88 TRP A O 1
ATOM 715 N N . GLY A 1 89 ? 9.752 -8.477 -3.504 1.00 90.12 89 GLY A N 1
ATOM 716 C CA . GLY A 1 89 ? 9.963 -8.262 -2.072 1.00 90.12 89 GLY A CA 1
ATOM 717 C C . GLY A 1 89 ? 9.785 -6.799 -1.655 1.00 90.12 89 GLY A C 1
ATOM 718 O O . GLY A 1 89 ? 9.027 -6.518 -0.726 1.00 90.12 89 GLY A O 1
ATOM 719 N N . PHE A 1 90 ? 10.395 -5.855 -2.379 1.00 91.00 90 PHE A N 1
ATOM 720 C CA . PHE A 1 90 ? 10.242 -4.418 -2.114 1.00 91.00 90 PHE A CA 1
ATOM 721 C C . PHE A 1 90 ? 8.807 -3.923 -2.306 1.00 91.00 90 PHE A C 1
ATOM 723 O O . PHE A 1 90 ? 8.351 -3.072 -1.542 1.00 91.00 90 PHE A O 1
ATOM 730 N N . ARG A 1 91 ? 8.060 -4.486 -3.264 1.00 91.12 91 ARG A N 1
ATOM 731 C CA . ARG A 1 91 ? 6.637 -4.158 -3.457 1.00 91.12 91 ARG A CA 1
ATOM 732 C C . ARG A 1 91 ? 5.782 -4.606 -2.284 1.00 91.12 91 ARG A C 1
ATOM 734 O O . ARG A 1 91 ? 4.986 -3.822 -1.773 1.00 91.12 91 ARG A O 1
ATOM 741 N N . ILE A 1 92 ? 5.974 -5.842 -1.826 1.00 93.94 92 ILE A N 1
ATOM 742 C CA . ILE A 1 92 ? 5.259 -6.361 -0.655 1.00 93.94 92 ILE A CA 1
ATOM 743 C C . ILE A 1 92 ? 5.639 -5.546 0.585 1.00 93.94 92 ILE A C 1
ATOM 745 O O . ILE A 1 92 ? 4.754 -5.120 1.323 1.00 93.94 92 ILE A O 1
ATOM 749 N N . ALA A 1 93 ? 6.927 -5.263 0.786 1.00 95.31 93 ALA A N 1
ATOM 750 C CA . ALA A 1 93 ? 7.397 -4.448 1.902 1.00 95.31 93 ALA A CA 1
ATOM 751 C C . ALA A 1 93 ? 6.792 -3.035 1.874 1.00 95.31 93 ALA A C 1
ATOM 753 O O . ALA A 1 93 ? 6.255 -2.575 2.880 1.00 95.31 93 ALA A O 1
ATOM 754 N N . GLY A 1 94 ? 6.806 -2.368 0.719 1.00 94.94 94 GLY A N 1
ATOM 755 C CA . GLY A 1 94 ? 6.217 -1.043 0.544 1.00 94.94 94 GLY A CA 1
ATOM 756 C C . GLY A 1 94 ? 4.709 -1.027 0.789 1.00 94.94 94 GLY A C 1
ATOM 757 O O . GLY A 1 94 ? 4.212 -0.157 1.504 1.00 94.94 94 GLY A O 1
ATOM 758 N N . TRP A 1 95 ? 3.983 -2.030 0.287 1.00 95.94 95 TRP A N 1
ATOM 759 C CA . TRP A 1 95 ? 2.556 -2.201 0.569 1.00 95.94 95 TRP A CA 1
ATOM 760 C C . TRP A 1 95 ? 2.279 -2.412 2.065 1.00 95.94 95 TRP A C 1
ATOM 762 O O . TRP A 1 95 ? 1.396 -1.759 2.622 1.00 95.94 95 TRP A O 1
ATOM 772 N N . VAL A 1 96 ? 3.058 -3.261 2.742 1.00 96.75 96 VAL A N 1
ATOM 773 C CA . VAL A 1 96 ? 2.931 -3.491 4.191 1.00 96.75 96 VAL A CA 1
ATOM 774 C C . VAL A 1 96 ? 3.199 -2.204 4.971 1.00 96.75 96 VAL A C 1
ATOM 776 O O . VAL A 1 96 ? 2.441 -1.874 5.882 1.00 96.75 96 VAL A O 1
ATOM 779 N N . ILE A 1 97 ? 4.227 -1.439 4.601 1.00 96.50 97 ILE A N 1
ATOM 780 C CA . ILE A 1 97 ? 4.537 -0.149 5.230 1.00 96.50 97 ILE A CA 1
ATOM 781 C C . ILE A 1 97 ? 3.376 0.844 5.034 1.00 96.50 97 ILE A C 1
ATOM 783 O O . ILE A 1 97 ? 2.957 1.483 6.001 1.00 96.50 97 ILE A O 1
ATOM 787 N N . LEU A 1 98 ? 2.790 0.929 3.832 1.00 95.94 98 LEU A N 1
ATOM 788 C CA . LEU A 1 98 ? 1.602 1.756 3.575 1.00 95.94 98 LEU A CA 1
ATOM 789 C C . LEU A 1 98 ? 0.394 1.321 4.403 1.00 95.94 98 LEU A C 1
ATOM 791 O O . LEU A 1 98 ? -0.304 2.161 4.975 1.00 95.94 98 LEU A O 1
ATOM 795 N N . PHE A 1 99 ? 0.146 0.015 4.479 1.00 96.44 99 PHE A N 1
ATOM 796 C CA . PHE A 1 99 ? -0.920 -0.553 5.293 1.00 96.44 99 PHE A CA 1
ATOM 797 C C . PHE A 1 99 ? -0.749 -0.176 6.767 1.00 96.44 99 PHE A C 1
ATOM 799 O O . PHE A 1 99 ? -1.696 0.307 7.390 1.00 96.44 99 PHE A O 1
ATOM 806 N N . LEU A 1 100 ? 0.456 -0.341 7.318 1.00 94.94 100 LEU A N 1
ATOM 807 C CA . LEU A 1 100 ? 0.764 0.038 8.695 1.00 94.94 100 LEU A CA 1
ATOM 808 C C . LEU A 1 100 ? 0.615 1.547 8.907 1.00 94.94 100 LEU A C 1
ATOM 810 O O . LEU A 1 100 ? 0.047 1.959 9.920 1.00 94.94 100 LEU A O 1
ATOM 814 N N . GLY A 1 101 ? 1.049 2.372 7.952 1.00 95.06 101 GLY A N 1
ATOM 815 C CA . GLY A 1 101 ? 0.843 3.820 7.975 1.00 95.06 101 GLY A CA 1
ATOM 816 C C . GLY A 1 101 ? -0.638 4.193 8.062 1.00 95.06 101 GLY A C 1
ATOM 817 O O . GLY A 1 101 ? -1.045 4.888 8.995 1.00 95.06 101 GLY A O 1
ATOM 818 N N . LEU A 1 102 ? -1.469 3.648 7.166 1.00 94.50 102 LEU A N 1
ATOM 819 C CA . LEU A 1 102 ? -2.921 3.868 7.133 1.00 94.50 102 LEU A CA 1
ATOM 820 C C . LEU A 1 102 ? -3.602 3.356 8.407 1.00 94.50 102 LEU A C 1
ATOM 822 O O . LEU A 1 102 ? -4.384 4.075 9.024 1.00 94.50 102 LEU A O 1
ATOM 826 N N . ALA A 1 103 ? -3.288 2.139 8.851 1.00 92.31 103 ALA A N 1
ATOM 827 C CA . ALA A 1 103 ? -3.865 1.565 10.064 1.00 92.31 103 ALA A CA 1
ATOM 828 C C . ALA A 1 103 ? -3.536 2.411 11.306 1.00 92.31 103 ALA A C 1
ATOM 830 O O . ALA A 1 103 ? -4.375 2.577 12.193 1.00 92.31 103 ALA A O 1
ATOM 831 N N . THR A 1 104 ? -2.329 2.977 11.365 1.00 92.25 104 THR A N 1
ATOM 832 C CA . THR A 1 104 ? -1.902 3.849 12.467 1.00 92.25 104 THR A CA 1
ATOM 833 C C . THR A 1 104 ? -2.557 5.228 12.385 1.00 92.25 104 THR A C 1
ATOM 835 O O . THR A 1 104 ? -2.906 5.784 13.426 1.00 92.25 104 THR A O 1
ATOM 838 N N . LEU A 1 105 ? -2.818 5.734 11.175 1.00 92.50 105 LEU A N 1
ATOM 839 C CA . LEU A 1 105 ? -3.520 6.998 10.935 1.00 92.50 105 LEU A CA 1
ATOM 840 C C . LEU A 1 105 ? -4.928 7.013 11.554 1.00 92.50 105 LEU A C 1
ATOM 842 O O . LEU A 1 105 ? -5.350 8.011 12.133 1.00 92.50 105 LEU A O 1
ATOM 846 N N . PHE A 1 106 ? -5.634 5.882 11.499 1.00 89.88 106 PHE A N 1
ATOM 847 C CA . PHE A 1 106 ? -6.987 5.745 12.045 1.00 89.88 106 PHE A CA 1
ATOM 848 C C . PHE A 1 106 ? -7.037 5.334 13.529 1.00 89.88 106 PHE A C 1
ATOM 850 O O . PHE A 1 106 ? -8.121 5.281 14.111 1.00 89.88 106 PHE A O 1
ATOM 857 N N . LYS A 1 107 ? -5.902 5.069 14.195 1.00 89.12 107 LYS A N 1
ATOM 858 C CA . LYS A 1 107 ? -5.893 4.691 15.626 1.00 89.12 107 LYS A CA 1
ATOM 859 C C . LYS A 1 107 ? -6.535 5.729 16.556 1.00 89.12 107 LYS A C 1
ATOM 861 O O . LYS A 1 107 ? -7.286 5.307 17.436 1.00 89.12 107 LYS A O 1
ATOM 866 N N . PRO A 1 108 ? -6.297 7.049 16.408 1.00 88.06 108 PRO A N 1
ATOM 867 C CA . PRO A 1 108 ? -6.955 8.047 17.252 1.00 88.06 108 PRO A CA 1
ATOM 868 C C . PRO A 1 108 ? -8.482 7.961 17.170 1.00 88.06 108 PRO A C 1
ATOM 870 O O . PRO A 1 108 ? -9.153 8.096 18.189 1.00 88.06 108 PRO A O 1
ATOM 873 N N . LEU A 1 109 ? -9.026 7.644 15.989 1.00 87.88 109 LEU A N 1
ATOM 874 C CA . LEU A 1 109 ? -10.464 7.473 15.783 1.00 87.88 109 LEU A CA 1
ATOM 875 C C . LEU A 1 109 ? -11.029 6.297 16.597 1.00 87.88 109 LEU A C 1
ATOM 877 O O . LEU A 1 109 ? -12.096 6.424 17.191 1.00 87.88 109 LEU A O 1
ATOM 881 N N . VAL A 1 110 ? -10.300 5.178 16.694 1.00 87.38 110 VAL A N 1
ATOM 882 C CA . VAL A 1 110 ? -10.706 4.022 17.519 1.00 87.38 110 VAL A CA 1
ATOM 883 C C . VAL A 1 110 ? -10.780 4.396 19.000 1.00 87.38 110 VAL A C 1
ATOM 885 O O . VAL A 1 110 ? -11.740 4.027 19.673 1.00 87.38 110 VAL A O 1
ATOM 888 N N . VAL A 1 111 ? -9.799 5.157 19.500 1.00 87.25 111 VAL A N 1
ATOM 889 C CA . VAL A 1 111 ? -9.754 5.592 20.909 1.00 87.25 111 VAL A CA 1
ATOM 890 C C . VAL A 1 111 ? -10.940 6.497 21.252 1.00 87.25 111 VAL A C 1
ATOM 892 O O . VAL A 1 111 ? -11.476 6.413 22.354 1.00 87.25 111 VAL A O 1
ATOM 895 N N . LEU A 1 112 ? -11.398 7.330 20.311 1.00 86.56 112 LEU A N 1
ATOM 896 C CA . LEU A 1 112 ? -12.586 8.168 20.511 1.00 86.56 112 LEU A CA 1
ATOM 897 C C . LEU A 1 112 ? -13.868 7.332 20.656 1.00 86.56 112 LEU A C 1
ATOM 899 O O . LEU A 1 112 ? -14.717 7.646 21.489 1.00 86.56 112 LEU A O 1
ATOM 903 N N . VAL A 1 113 ? -13.996 6.254 19.877 1.00 86.81 113 VAL A N 1
ATOM 904 C CA . VAL A 1 113 ? -15.185 5.381 19.868 1.00 86.81 113 VAL A CA 1
ATOM 905 C C . VAL A 1 113 ? -15.184 4.372 21.024 1.00 86.81 113 VAL A C 1
ATOM 907 O O . VAL A 1 113 ? -16.212 3.777 21.339 1.00 86.81 113 VAL A O 1
ATOM 910 N N . GLU A 1 114 ? -14.058 4.205 21.713 1.00 84.56 114 GLU A N 1
ATOM 911 C CA . GLU A 1 114 ? -13.889 3.212 22.773 1.00 84.56 114 GLU A CA 1
ATOM 912 C C . GLU A 1 114 ? -14.875 3.345 23.942 1.00 84.56 114 GLU A C 1
ATOM 914 O O . GLU A 1 114 ? -15.213 2.349 24.578 1.00 84.56 114 GLU A O 1
ATOM 919 N N . LYS A 1 115 ? -15.410 4.549 24.179 1.00 81.06 115 LYS A N 1
ATOM 920 C CA . LYS A 1 115 ? -16.463 4.780 25.181 1.00 81.06 115 LYS A CA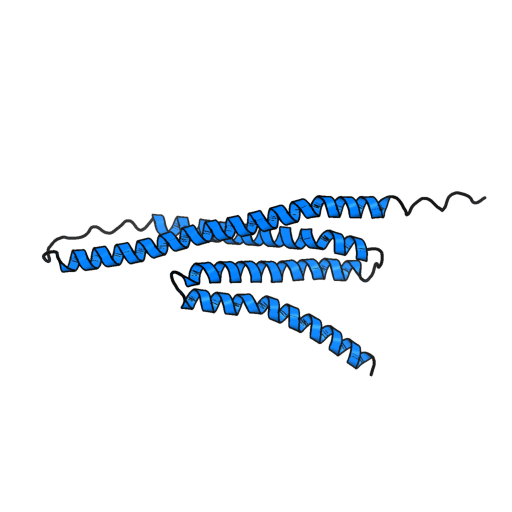 1
ATOM 921 C C . LYS A 1 115 ? -17.755 3.994 24.895 1.00 81.06 115 LYS A C 1
ATOM 923 O O . LYS A 1 115 ? -18.577 3.852 25.793 1.00 81.06 115 LYS A O 1
ATOM 928 N N . ILE A 1 116 ? -17.934 3.475 23.677 1.00 85.25 116 ILE A N 1
ATOM 929 C CA . ILE A 1 116 ? -19.085 2.666 23.269 1.00 85.25 116 ILE A CA 1
ATOM 930 C C . ILE A 1 116 ? -18.608 1.216 23.027 1.00 85.25 116 ILE A C 1
ATOM 932 O O . ILE A 1 116 ? -18.105 0.911 21.940 1.00 85.25 116 ILE A O 1
ATOM 936 N N . PRO A 1 117 ? -18.774 0.293 23.997 1.00 76.56 117 PRO A N 1
ATOM 937 C CA . PRO A 1 117 ? -18.154 -1.041 23.975 1.00 76.56 117 PRO A CA 1
ATOM 938 C C . PRO A 1 117 ? -18.604 -1.942 22.814 1.00 76.56 117 PRO A C 1
ATOM 940 O O . PRO A 1 117 ? -17.842 -2.792 22.359 1.00 76.56 117 PRO A O 1
ATOM 943 N N . LEU A 1 118 ? -19.815 -1.745 22.281 1.00 81.81 118 LEU A N 1
ATOM 944 C CA . LEU A 1 118 ? -20.259 -2.452 21.074 1.00 81.81 118 LEU A CA 1
ATOM 945 C C . LEU A 1 118 ? -19.596 -1.898 19.810 1.00 81.81 118 LEU A C 1
ATOM 947 O O . LEU A 1 118 ? -19.263 -2.657 18.907 1.00 81.81 118 LEU A O 1
ATOM 951 N N . LEU A 1 119 ? -19.389 -0.585 19.733 1.00 83.12 119 LEU A N 1
ATOM 952 C CA . LEU A 1 119 ? -18.926 0.067 18.513 1.00 83.12 119 LEU A CA 1
ATOM 953 C C . LEU A 1 119 ? -17.405 -0.047 18.352 1.00 83.12 119 LEU A C 1
ATOM 955 O O . LEU A 1 119 ? -16.925 -0.186 17.229 1.00 83.12 119 LEU A O 1
ATOM 959 N N . SER A 1 120 ? -16.650 -0.088 19.454 1.00 81.19 120 SER A N 1
ATOM 960 C CA . SER A 1 120 ? -15.183 -0.180 19.436 1.00 81.19 120 SER A CA 1
ATOM 961 C C . SER A 1 120 ? -14.668 -1.429 18.702 1.00 81.19 120 SER A C 1
ATOM 963 O O . SER A 1 120 ? -13.800 -1.326 17.834 1.00 81.19 120 SER A O 1
ATOM 965 N N . ASN A 1 121 ? -15.261 -2.598 18.962 1.00 83.50 121 ASN A N 1
ATOM 966 C CA . ASN A 1 121 ? -14.856 -3.872 18.360 1.00 83.50 121 ASN A CA 1
ATOM 967 C C . ASN A 1 121 ? -15.180 -3.963 16.861 1.00 83.50 121 ASN A C 1
ATOM 969 O O . ASN A 1 121 ? -14.488 -4.664 16.116 1.00 83.50 121 ASN A O 1
ATOM 973 N N . PHE A 1 122 ? -16.246 -3.297 16.408 1.00 84.94 122 PHE A N 1
ATOM 974 C CA . PHE A 1 122 ? -16.605 -3.225 14.988 1.00 84.94 122 PHE A CA 1
ATOM 975 C C . PHE A 1 122 ? -15.751 -2.197 14.252 1.00 84.94 122 PHE A C 1
ATOM 977 O O . PHE A 1 122 ? -15.229 -2.495 13.180 1.00 84.94 122 PHE A O 1
ATOM 984 N N . VAL A 1 123 ? -15.566 -1.015 14.842 1.00 86.50 123 VAL A N 1
ATOM 985 C CA . VAL A 1 123 ? -14.783 0.076 14.256 1.00 86.50 123 VAL A CA 1
ATOM 986 C C . VAL A 1 123 ? -13.308 -0.301 14.160 1.00 86.50 123 VAL A C 1
ATOM 988 O O . VAL A 1 123 ? -12.716 -0.103 13.106 1.00 86.50 123 VAL A O 1
ATOM 991 N N . GLY A 1 124 ? -12.734 -0.937 15.186 1.00 86.19 124 GLY A N 1
ATOM 992 C CA . GLY A 1 124 ? -11.350 -1.418 15.149 1.00 86.19 124 GLY A CA 1
ATOM 993 C C . GLY A 1 124 ? -11.094 -2.395 13.997 1.00 86.19 124 GLY A C 1
ATOM 994 O O . GLY A 1 124 ? -10.219 -2.154 13.169 1.00 86.19 124 GLY A O 1
ATOM 995 N N . ARG A 1 125 ? -11.908 -3.457 13.881 1.00 87.75 125 ARG A N 1
ATOM 996 C CA . ARG A 1 125 ? -11.797 -4.437 12.781 1.00 87.75 125 ARG A CA 1
ATOM 997 C C . ARG A 1 125 ? -12.083 -3.809 11.415 1.00 87.75 125 ARG A C 1
ATOM 999 O O . ARG A 1 125 ? -11.367 -4.081 10.454 1.00 87.75 125 ARG A O 1
ATOM 1006 N N . GLY A 1 126 ? -13.106 -2.957 11.332 1.00 89.12 126 GLY A N 1
ATOM 1007 C CA . GLY A 1 126 ? -13.489 -2.265 10.103 1.00 89.12 126 GLY A CA 1
ATOM 1008 C C . GLY A 1 126 ? -12.387 -1.347 9.580 1.00 89.12 126 GLY A C 1
ATOM 1009 O O . GLY A 1 126 ? -12.103 -1.365 8.388 1.00 89.12 126 GLY A O 1
ATOM 1010 N N . ILE A 1 127 ? -11.715 -0.612 10.468 1.00 90.56 127 ILE A N 1
ATOM 1011 C CA . ILE A 1 127 ? -10.580 0.250 10.126 1.00 90.56 127 ILE A CA 1
ATOM 1012 C C . ILE A 1 127 ? -9.401 -0.561 9.590 1.00 90.56 127 ILE A C 1
ATOM 1014 O O . ILE A 1 127 ? -8.796 -0.152 8.603 1.00 90.56 127 ILE A O 1
ATOM 1018 N N . THR A 1 128 ? -9.079 -1.714 10.183 1.00 90.88 128 THR A N 1
ATOM 1019 C CA . THR A 1 128 ? -7.995 -2.567 9.671 1.00 90.88 128 THR A CA 1
ATOM 1020 C C . THR A 1 128 ? -8.302 -3.073 8.262 1.00 90.88 128 THR A C 1
ATOM 1022 O O . THR A 1 128 ? -7.453 -2.974 7.381 1.00 90.88 128 THR A O 1
ATOM 1025 N N . VAL A 1 129 ? -9.527 -3.551 8.014 1.00 92.06 129 VAL A N 1
ATOM 1026 C CA . VAL A 1 129 ? -9.954 -3.995 6.675 1.00 92.06 129 VAL A CA 1
ATOM 1027 C C . VAL A 1 129 ? -9.961 -2.825 5.688 1.00 92.06 129 VAL A C 1
ATOM 1029 O O . VAL A 1 129 ? -9.450 -2.954 4.579 1.00 92.06 129 VAL A O 1
ATOM 1032 N N . PHE A 1 130 ? -10.478 -1.665 6.097 1.00 92.06 130 PHE A N 1
ATOM 1033 C CA . PHE A 1 130 ? -10.470 -0.443 5.293 1.00 92.06 130 PHE A CA 1
ATOM 1034 C C . PHE A 1 130 ? -9.043 -0.036 4.907 1.00 92.06 130 PHE A C 1
ATOM 1036 O O . PHE A 1 130 ? -8.780 0.238 3.737 1.00 92.06 130 PHE A O 1
ATOM 1043 N N . ALA A 1 131 ? -8.115 -0.032 5.866 1.00 94.12 131 ALA A N 1
ATOM 1044 C CA . ALA A 1 131 ? -6.713 0.301 5.640 1.00 94.12 131 ALA A CA 1
ATOM 1045 C C . ALA A 1 131 ? -6.031 -0.707 4.704 1.00 94.12 131 ALA A C 1
ATOM 1047 O O . ALA A 1 131 ? -5.258 -0.307 3.837 1.00 94.12 131 ALA A O 1
ATOM 1048 N N . LEU A 1 132 ? -6.340 -2.000 4.828 1.00 94.94 132 LEU A N 1
ATOM 1049 C CA . LEU A 1 132 ? -5.793 -3.051 3.966 1.00 94.94 132 LEU A CA 1
ATOM 1050 C C . LEU A 1 132 ? -6.273 -2.908 2.516 1.00 94.94 132 LEU A C 1
ATOM 1052 O O . LEU A 1 132 ? -5.462 -2.915 1.594 1.00 94.94 132 LEU A O 1
ATOM 1056 N N . LEU A 1 133 ? -7.576 -2.712 2.304 1.00 94.00 133 LEU A N 1
ATOM 1057 C CA . LEU A 1 133 ? -8.129 -2.517 0.959 1.00 94.00 133 LEU A CA 1
ATOM 1058 C C . LEU A 1 133 ? -7.646 -1.204 0.333 1.00 94.00 133 LEU A C 1
ATOM 1060 O O . LEU A 1 133 ? -7.304 -1.175 -0.849 1.00 94.00 133 LEU A O 1
ATOM 1064 N N . SER A 1 134 ? -7.599 -0.129 1.122 1.00 94.38 134 SER A N 1
ATOM 1065 C CA . SER A 1 134 ? -7.161 1.185 0.642 1.00 94.38 134 SER A CA 1
ATOM 1066 C C . SER A 1 134 ? -5.670 1.195 0.306 1.00 94.38 134 SER A C 1
ATOM 1068 O O . SER A 1 134 ? -5.299 1.714 -0.740 1.00 94.38 134 SER A O 1
ATOM 1070 N N . SER A 1 135 ? -4.818 0.581 1.137 1.00 95.62 135 SER A N 1
ATOM 1071 C CA . SER A 1 135 ? -3.380 0.452 0.842 1.00 95.62 135 SER A CA 1
ATOM 1072 C C . SER A 1 135 ? -3.129 -0.387 -0.406 1.00 95.62 135 SER A C 1
ATOM 1074 O O . SER A 1 135 ? -2.330 0.018 -1.242 1.00 95.62 135 SER A O 1
ATOM 1076 N N . LEU A 1 136 ? -3.847 -1.504 -0.580 1.00 95.00 136 LEU A N 1
ATOM 1077 C CA . LEU A 1 136 ? -3.729 -2.338 -1.778 1.00 95.00 136 LEU A CA 1
ATOM 1078 C C . LEU A 1 136 ? -4.115 -1.563 -3.044 1.00 95.00 136 LEU A C 1
ATOM 1080 O O . LEU A 1 136 ? -3.391 -1.594 -4.036 1.00 95.00 136 LEU A O 1
ATOM 1084 N N . SER A 1 137 ? -5.236 -0.839 -2.994 1.00 95.38 137 SER A N 1
ATOM 1085 C CA . SER A 1 137 ? -5.673 0.023 -4.094 1.00 95.38 137 SER A CA 1
ATOM 1086 C C . SER A 1 137 ? -4.630 1.091 -4.426 1.00 95.38 137 SER A C 1
ATOM 1088 O O . SER A 1 137 ? -4.273 1.262 -5.589 1.00 95.38 137 SER A O 1
ATOM 1090 N N . LEU A 1 138 ? -4.082 1.758 -3.406 1.00 94.50 138 LEU A N 1
ATOM 1091 C CA . LEU A 1 138 ? -3.089 2.812 -3.586 1.00 94.50 138 LEU A CA 1
ATOM 1092 C C . LEU A 1 138 ? -1.789 2.275 -4.203 1.00 94.50 138 LEU A C 1
ATOM 1094 O O . LEU A 1 138 ? -1.245 2.898 -5.111 1.00 94.50 138 LEU A O 1
ATOM 1098 N N . THR A 1 139 ? -1.333 1.092 -3.777 1.00 94.62 139 THR A N 1
ATOM 1099 C CA . THR A 1 139 ? -0.186 0.410 -4.392 1.00 94.62 139 THR A CA 1
ATOM 1100 C C . THR A 1 139 ? -0.456 0.085 -5.861 1.00 94.62 139 THR A C 1
ATOM 1102 O O . THR A 1 139 ? 0.393 0.368 -6.699 1.00 94.62 139 THR A O 1
ATOM 1105 N N . LEU A 1 140 ? -1.634 -0.444 -6.206 1.00 93.38 140 LEU A N 1
ATOM 1106 C CA . LEU A 1 140 ? -1.983 -0.770 -7.596 1.00 93.38 140 LEU A CA 1
ATOM 1107 C C . LEU A 1 140 ? -2.058 0.467 -8.500 1.00 93.38 140 LEU A C 1
ATOM 1109 O O . LEU A 1 140 ? -1.590 0.420 -9.636 1.00 93.38 140 LEU A O 1
ATOM 1113 N N . ILE A 1 141 ? -2.607 1.574 -8.000 1.00 93.38 141 ILE A N 1
ATOM 1114 C CA . ILE A 1 141 ? -2.673 2.841 -8.741 1.00 93.38 141 ILE A CA 1
ATOM 1115 C C . ILE A 1 141 ? -1.265 3.402 -8.978 1.00 93.38 141 ILE A C 1
ATOM 1117 O O . ILE A 1 141 ? -0.958 3.827 -10.089 1.00 93.38 141 ILE A O 1
ATOM 1121 N N . LEU A 1 142 ? -0.394 3.367 -7.966 1.00 93.00 142 LEU A N 1
ATOM 1122 C CA . LEU A 1 142 ? 0.990 3.829 -8.096 1.00 93.00 142 LEU A CA 1
ATOM 1123 C C . LEU A 1 142 ? 1.757 2.991 -9.126 1.00 93.00 142 LEU A C 1
ATOM 1125 O O . LEU A 1 142 ? 2.399 3.544 -10.014 1.00 93.00 142 LEU A O 1
ATOM 1129 N N . MET A 1 143 ? 1.622 1.665 -9.054 1.00 91.00 143 MET A N 1
ATOM 1130 C CA . MET A 1 143 ? 2.176 0.743 -10.047 1.00 91.00 143 MET A CA 1
ATOM 1131 C C . MET A 1 143 ? 1.661 1.074 -11.452 1.00 91.00 143 MET A C 1
ATOM 1133 O O . MET A 1 143 ? 2.446 1.224 -12.382 1.00 91.00 143 MET A O 1
ATOM 1137 N N . SER A 1 144 ? 0.348 1.242 -11.609 1.00 92.00 144 SER A N 1
ATOM 1138 C CA . SER A 1 144 ? -0.262 1.611 -12.886 1.00 92.00 144 SER A CA 1
ATOM 1139 C C . SER A 1 144 ? 0.351 2.884 -13.479 1.00 92.00 144 SER A C 1
ATOM 1141 O O . SER A 1 144 ? 0.730 2.876 -14.650 1.00 92.00 144 SER A O 1
ATOM 1143 N N . ALA A 1 145 ? 0.513 3.936 -12.670 1.00 91.12 145 ALA A N 1
ATOM 1144 C CA . ALA A 1 145 ? 1.063 5.209 -13.123 1.00 91.12 145 ALA A CA 1
ATOM 1145 C C . ALA A 1 145 ? 2.484 5.070 -13.692 1.00 91.12 145 ALA A C 1
ATOM 1147 O O . ALA A 1 145 ? 2.797 5.687 -14.707 1.00 91.12 145 ALA A O 1
ATOM 1148 N N . VAL A 1 146 ? 3.330 4.233 -13.084 1.00 89.69 146 VAL A N 1
ATOM 1149 C CA . VAL A 1 146 ? 4.704 4.011 -13.563 1.00 89.69 146 VAL A CA 1
ATOM 1150 C C . VAL A 1 146 ? 4.719 3.153 -14.832 1.00 89.69 146 VAL A C 1
ATOM 1152 O O . VAL A 1 146 ? 5.367 3.507 -15.816 1.00 89.69 146 VAL A O 1
ATOM 1155 N N . TRP A 1 147 ? 3.956 2.056 -14.860 1.00 88.56 147 TRP A N 1
ATOM 1156 C CA . TRP A 1 147 ? 3.911 1.160 -16.022 1.00 88.56 147 TRP A CA 1
ATOM 1157 C C . TRP A 1 147 ? 3.231 1.772 -17.247 1.00 88.56 147 TRP A C 1
ATOM 1159 O O . TRP A 1 147 ? 3.461 1.293 -18.357 1.00 88.56 147 TRP A O 1
ATOM 1169 N N . MET A 1 148 ? 2.436 2.835 -17.085 1.00 90.25 148 MET A N 1
ATOM 1170 C CA . MET A 1 148 ? 1.836 3.540 -18.219 1.00 90.25 148 MET A CA 1
ATOM 1171 C C . MET A 1 148 ? 2.873 4.117 -19.195 1.00 90.25 148 MET A C 1
ATOM 1173 O O . MET A 1 148 ? 2.539 4.292 -20.363 1.00 90.25 148 MET A O 1
ATOM 1177 N N . VAL A 1 149 ? 4.110 4.367 -18.745 1.00 86.88 149 VAL A N 1
ATOM 1178 C CA . VAL A 1 149 ? 5.186 4.927 -19.578 1.00 86.88 149 VAL A CA 1
ATOM 1179 C C . VAL A 1 149 ? 5.745 3.895 -20.562 1.00 86.88 149 VAL A C 1
ATOM 1181 O O . VAL A 1 149 ? 5.748 4.153 -21.759 1.00 86.88 149 VAL A O 1
ATOM 1184 N N . ALA A 1 150 ? 6.193 2.726 -20.087 1.00 84.00 150 ALA A N 1
ATOM 1185 C CA . ALA A 1 150 ? 6.777 1.701 -20.964 1.00 84.00 150 ALA A CA 1
ATOM 1186 C C . ALA A 1 150 ? 5.729 0.762 -21.577 1.00 84.00 150 ALA A C 1
ATOM 1188 O O . ALA A 1 150 ? 5.926 0.229 -22.663 1.00 84.00 150 ALA A O 1
ATOM 1189 N N . ARG A 1 151 ? 4.618 0.498 -20.874 1.00 86.50 151 ARG A N 1
ATOM 1190 C CA . ARG A 1 151 ? 3.597 -0.476 -21.295 1.00 86.50 151 ARG A CA 1
ATOM 1191 C C . ARG A 1 151 ? 2.189 0.038 -20.957 1.00 86.50 151 ARG A C 1
ATOM 1193 O O . ARG A 1 151 ? 1.562 -0.460 -20.014 1.00 86.50 151 ARG A O 1
ATOM 1200 N N . PRO A 1 152 ? 1.640 0.990 -21.739 1.00 88.88 152 PRO A N 1
ATOM 1201 C CA . PRO A 1 152 ? 0.387 1.686 -21.424 1.00 88.88 152 PRO A CA 1
ATOM 1202 C C . PRO A 1 152 ? -0.806 0.752 -21.195 1.00 88.88 152 PRO A C 1
ATOM 1204 O O . PRO A 1 152 ? -1.600 0.978 -20.284 1.00 88.88 152 PRO A O 1
ATOM 1207 N N . VAL A 1 153 ? -0.905 -0.341 -21.958 1.00 92.25 153 VAL A N 1
ATOM 1208 C CA . VAL A 1 153 ? -1.981 -1.335 -21.800 1.00 92.25 153 VAL A CA 1
ATOM 1209 C C . VAL A 1 153 ? -1.901 -2.035 -20.441 1.00 92.25 153 VAL A C 1
ATOM 1211 O O . VAL A 1 153 ? -2.913 -2.166 -19.754 1.00 92.25 153 VAL A O 1
ATOM 1214 N N . PHE A 1 154 ? -0.703 -2.447 -20.017 1.00 88.88 154 PHE A N 1
ATOM 1215 C CA . PHE A 1 154 ? -0.507 -3.098 -18.721 1.00 88.88 154 PHE A CA 1
ATOM 1216 C C . PHE A 1 154 ? -0.812 -2.136 -17.565 1.00 88.88 154 PHE A C 1
ATOM 1218 O O . PHE A 1 154 ? -1.532 -2.495 -16.630 1.00 88.88 154 PHE A O 1
ATOM 1225 N N . GLY A 1 155 ? -0.353 -0.885 -17.677 1.00 90.56 155 GLY A N 1
ATOM 1226 C CA . GLY A 1 155 ? -0.686 0.178 -16.730 1.00 90.56 155 GLY A CA 1
ATOM 1227 C C . GLY A 1 155 ? -2.196 0.429 -16.623 1.00 90.56 155 GLY A C 1
ATOM 1228 O O . GLY A 1 155 ? -2.723 0.527 -15.514 1.00 90.56 155 GLY A O 1
ATOM 1229 N N . ALA A 1 156 ? -2.925 0.455 -17.741 1.00 92.62 156 ALA A N 1
ATOM 1230 C CA . ALA A 1 156 ? -4.376 0.650 -17.742 1.00 92.62 156 ALA A CA 1
ATOM 1231 C C . ALA A 1 156 ? -5.133 -0.508 -17.065 1.00 92.62 156 ALA A C 1
ATOM 1233 O O . ALA A 1 156 ? -6.052 -0.273 -16.279 1.00 92.62 156 ALA A O 1
ATOM 1234 N N . VAL A 1 157 ? -4.724 -1.758 -17.309 1.00 94.25 157 VAL A N 1
ATOM 1235 C CA . VAL A 1 157 ? -5.320 -2.936 -16.653 1.00 94.25 157 VAL A CA 1
ATOM 1236 C C . VAL A 1 157 ? -5.106 -2.884 -15.139 1.00 94.25 157 VAL A C 1
ATOM 1238 O O . VAL A 1 157 ? -6.050 -3.096 -14.376 1.00 94.25 157 VAL A O 1
ATOM 1241 N N . LEU A 1 158 ? -3.895 -2.540 -14.690 1.00 91.94 158 LEU A N 1
ATOM 1242 C CA . LEU A 1 158 ? -3.599 -2.363 -13.267 1.00 91.94 158 LEU A CA 1
ATOM 1243 C C . LEU A 1 158 ? -4.456 -1.267 -12.625 1.00 91.94 158 LEU A C 1
ATOM 1245 O O . LEU A 1 158 ? -4.926 -1.451 -11.501 1.00 91.94 158 LEU A O 1
ATOM 1249 N N . LEU A 1 159 ? -4.710 -0.164 -13.338 1.00 93.12 159 LEU A N 1
ATOM 1250 C CA . LEU A 1 159 ? -5.572 0.918 -12.857 1.00 93.12 159 LEU A CA 1
ATOM 1251 C C . LEU A 1 159 ? -6.994 0.418 -12.600 1.00 93.12 159 LEU A C 1
ATOM 1253 O O . LEU A 1 159 ? -7.550 0.649 -11.527 1.00 93.12 159 LEU A O 1
ATOM 1257 N N . LEU A 1 160 ? -7.566 -0.309 -13.564 1.00 94.00 160 LEU A N 1
ATOM 1258 C CA . LEU A 1 160 ? -8.911 -0.873 -13.446 1.00 94.00 160 LEU A CA 1
ATOM 1259 C C . LEU A 1 160 ? -9.012 -1.833 -12.256 1.00 94.00 160 LEU A C 1
ATOM 1261 O O . LEU A 1 160 ? -9.961 -1.746 -11.475 1.00 94.00 160 LEU A O 1
ATOM 1265 N N . ILE A 1 161 ? -8.012 -2.700 -12.073 1.00 94.62 161 ILE A N 1
ATOM 1266 C CA . ILE A 1 161 ? -7.947 -3.618 -10.928 1.00 94.62 161 ILE A CA 1
ATOM 1267 C C . ILE A 1 161 ? -7.813 -2.835 -9.614 1.00 94.62 161 ILE A C 1
ATOM 1269 O O . ILE A 1 161 ? -8.477 -3.163 -8.629 1.00 94.62 161 ILE A O 1
ATOM 1273 N N . GLY A 1 162 ? -7.022 -1.761 -9.600 1.00 90.81 162 GLY A N 1
ATOM 1274 C CA . GLY A 1 162 ? -6.828 -0.885 -8.444 1.00 90.81 162 GLY A CA 1
ATOM 1275 C C . GLY A 1 162 ? -8.105 -0.200 -7.957 1.00 90.81 162 GLY A C 1
ATOM 1276 O O . GLY A 1 162 ? -8.229 0.074 -6.763 1.00 90.81 162 GLY A O 1
ATOM 1277 N N . VAL A 1 163 ? -9.092 0.018 -8.829 1.00 92.88 163 VAL A N 1
ATOM 1278 C CA . VAL A 1 163 ? -10.395 0.600 -8.458 1.00 92.88 163 VAL A CA 1
ATOM 1279 C C . VAL A 1 163 ? -11.313 -0.422 -7.769 1.00 92.88 163 VAL A C 1
ATOM 1281 O O . VAL A 1 163 ? -12.177 -0.035 -6.977 1.00 92.88 163 VAL A O 1
ATOM 1284 N N . ILE A 1 164 ? -11.120 -1.729 -7.991 1.00 93.69 164 ILE A N 1
ATOM 1285 C CA . ILE A 1 164 ? -12.005 -2.786 -7.466 1.00 93.69 164 ILE A CA 1
ATOM 1286 C C . ILE A 1 164 ? -12.115 -2.751 -5.929 1.00 93.69 164 ILE A C 1
ATOM 1288 O O . ILE A 1 164 ? -13.245 -2.728 -5.431 1.00 93.69 164 ILE A O 1
ATOM 1292 N N . PRO A 1 165 ? -11.020 -2.693 -5.140 1.00 89.69 165 PRO A N 1
ATOM 1293 C CA . PRO A 1 165 ? -11.119 -2.616 -3.682 1.00 89.69 165 PRO A CA 1
ATOM 1294 C C . PRO A 1 165 ? -11.891 -1.381 -3.195 1.00 89.69 165 PRO A C 1
ATOM 1296 O O . PRO A 1 165 ? -12.703 -1.494 -2.275 1.00 89.69 165 PRO A O 1
ATOM 1299 N N . LEU A 1 166 ? -11.704 -0.221 -3.839 1.00 89.12 166 LEU A N 1
ATOM 1300 C CA . LEU A 1 166 ? -12.440 1.009 -3.515 1.00 89.12 166 LEU A CA 1
ATOM 1301 C C . LEU A 1 166 ? -13.930 0.859 -3.823 1.00 89.12 166 LEU A C 1
ATOM 1303 O O . LEU A 1 166 ? -14.780 1.252 -3.023 1.00 89.12 166 LEU A O 1
ATOM 1307 N N . PHE A 1 167 ? -14.261 0.238 -4.955 1.00 90.81 167 PHE A N 1
ATOM 1308 C CA . PHE A 1 167 ? -15.641 -0.028 -5.338 1.00 90.81 167 PHE A CA 1
ATOM 1309 C C . PHE A 1 167 ? 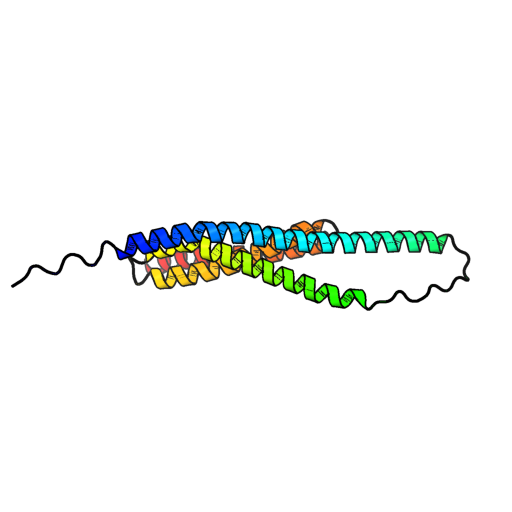-16.335 -1.002 -4.373 1.00 90.81 167 PHE A C 1
ATOM 1311 O O . PHE A 1 167 ? -17.477 -0.770 -3.965 1.00 90.81 167 PHE A O 1
ATOM 1318 N N . VAL A 1 168 ? -15.647 -2.070 -3.955 1.00 90.00 168 VAL A N 1
ATOM 1319 C CA . VAL A 1 168 ? -16.146 -3.020 -2.945 1.00 90.00 168 VAL A CA 1
ATOM 1320 C C . VAL A 1 168 ? -16.444 -2.299 -1.630 1.00 90.00 168 VAL A C 1
ATOM 1322 O O . VAL A 1 168 ? -17.510 -2.501 -1.040 1.00 90.00 168 VAL A O 1
ATOM 1325 N N . LEU A 1 169 ? -15.545 -1.413 -1.206 1.00 87.06 169 LEU A N 1
ATOM 1326 C CA . LEU A 1 169 ? -15.683 -0.625 0.015 1.00 87.06 169 LEU A CA 1
ATOM 1327 C C . LEU A 1 169 ? -16.835 0.389 -0.061 1.00 87.06 169 LEU A C 1
ATOM 1329 O O . LEU A 1 169 ? -17.612 0.538 0.881 1.00 87.06 169 LEU A O 1
ATOM 1333 N N . TYR A 1 170 ? -17.013 1.033 -1.214 1.00 86.88 170 TYR A N 1
ATOM 1334 C CA . TYR A 1 170 ? -18.146 1.919 -1.469 1.00 86.88 170 TYR A CA 1
ATOM 1335 C C . TYR A 1 170 ? -19.486 1.166 -1.430 1.00 86.88 170 TYR A C 1
ATOM 1337 O O . TYR A 1 170 ? -20.468 1.623 -0.833 1.00 86.88 170 TYR A O 1
ATOM 1345 N N . ARG A 1 171 ? -19.543 -0.026 -2.040 1.00 88.00 171 ARG A N 1
ATOM 1346 C CA . ARG A 1 171 ? -20.770 -0.828 -2.108 1.00 88.00 171 ARG A CA 1
ATOM 1347 C C . ARG A 1 171 ? -21.160 -1.414 -0.752 1.00 88.00 171 ARG A C 1
ATOM 1349 O O . ARG A 1 171 ? -22.357 -1.483 -0.455 1.00 88.00 171 ARG A O 1
ATOM 1356 N N . SER A 1 172 ? -20.196 -1.837 0.063 1.00 79.19 172 SER A N 1
ATOM 1357 C CA . SER A 1 172 ? -20.472 -2.379 1.399 1.00 79.19 172 SER A CA 1
ATOM 1358 C C . SER A 1 172 ? -21.126 -1.328 2.306 1.00 79.19 172 SER A C 1
ATOM 1360 O O . SER A 1 172 ? -22.126 -1.632 2.962 1.00 79.19 172 SER A O 1
ATOM 1362 N N . GLY A 1 173 ? -20.678 -0.069 2.234 1.00 75.00 173 GLY A N 1
ATOM 1363 C CA . GLY A 1 173 ? -21.289 1.055 2.951 1.00 75.00 173 GLY A CA 1
ATOM 1364 C C . GLY A 1 173 ? -22.753 1.314 2.568 1.00 75.00 173 GLY A C 1
ATOM 1365 O O . GLY A 1 173 ? -23.591 1.540 3.443 1.00 75.00 173 GLY A O 1
ATOM 1366 N N . LYS A 1 174 ? -23.105 1.223 1.276 1.00 74.94 174 LYS A N 1
ATOM 1367 C CA . LYS A 1 174 ? -24.498 1.399 0.810 1.00 74.94 174 LYS A CA 1
ATOM 1368 C C . LYS A 1 174 ? -25.429 0.271 1.254 1.00 74.94 174 LYS A C 1
ATOM 1370 O O . LYS A 1 174 ? -26.550 0.532 1.685 1.00 74.94 174 LYS A O 1
ATOM 1375 N N . ARG A 1 175 ? -24.975 -0.984 1.163 1.00 72.12 175 ARG A N 1
ATOM 1376 C CA . ARG A 1 175 ? -25.788 -2.156 1.538 1.00 72.12 175 ARG A CA 1
ATOM 1377 C C . ARG A 1 175 ? -26.133 -2.169 3.028 1.00 72.12 175 ARG A C 1
ATOM 1379 O O . ARG A 1 175 ? -27.231 -2.589 3.381 1.00 72.12 175 ARG A O 1
ATOM 1386 N N . ALA A 1 176 ? -25.228 -1.696 3.887 1.00 72.56 176 ALA A N 1
ATOM 1387 C CA . ALA A 1 176 ? -25.491 -1.571 5.319 1.00 72.56 176 ALA A CA 1
ATOM 1388 C C . ALA A 1 176 ? -26.652 -0.601 5.605 1.00 72.56 176 ALA A C 1
ATOM 1390 O O . ALA A 1 176 ? -27.558 -0.938 6.364 1.00 72.56 176 ALA A O 1
ATOM 1391 N N . ARG A 1 177 ? -26.675 0.554 4.925 1.00 69.69 177 ARG A N 1
ATOM 1392 C CA . ARG A 1 177 ? -27.743 1.560 5.063 1.00 69.69 177 ARG A CA 1
ATOM 1393 C C . ARG A 1 177 ? -29.102 1.045 4.576 1.00 69.69 177 ARG A C 1
ATOM 1395 O O . ARG A 1 177 ? -30.097 1.220 5.267 1.00 69.69 177 ARG A O 1
ATOM 1402 N N . LEU A 1 178 ? -29.130 0.348 3.435 1.00 72.38 178 LEU A N 1
ATOM 1403 C CA . LEU A 1 178 ? -30.355 -0.239 2.864 1.00 72.38 178 LEU A CA 1
ATOM 1404 C C . LEU A 1 178 ? -30.990 -1.309 3.765 1.00 72.38 178 LEU A C 1
ATOM 1406 O O . LEU A 1 178 ? -32.206 -1.353 3.920 1.00 72.38 178 LEU A O 1
ATOM 1410 N N . LYS A 1 179 ? -30.183 -2.178 4.385 1.00 73.50 179 LYS A N 1
ATOM 1411 C CA . LYS A 1 179 ? -30.711 -3.178 5.329 1.00 73.50 179 LYS A CA 1
ATOM 1412 C C . LYS A 1 179 ? -31.335 -2.532 6.565 1.00 73.50 179 LYS A C 1
ATOM 1414 O O . LYS A 1 179 ? -32.288 -3.073 7.112 1.00 73.50 179 LYS A O 1
ATOM 1419 N N . GLN A 1 180 ? -30.796 -1.399 7.005 1.00 77.94 180 GLN A N 1
ATOM 1420 C CA . GLN A 1 180 ? -31.315 -0.676 8.158 1.00 77.94 180 GLN A CA 1
ATOM 1421 C C . GLN A 1 180 ? -32.654 0.004 7.844 1.00 77.94 180 GLN A C 1
ATOM 1423 O O . GLN A 1 180 ? -33.565 -0.103 8.657 1.00 77.94 180 GLN A O 1
ATOM 1428 N N . SER A 1 181 ? -32.808 0.605 6.657 1.00 74.00 181 SER A N 1
ATOM 1429 C CA . SER A 1 181 ? -34.084 1.201 6.235 1.00 74.00 181 SER A CA 1
ATOM 1430 C C . SER A 1 181 ? -35.186 0.159 6.027 1.00 74.00 181 SER A C 1
ATOM 1432 O O . SER A 1 181 ? -36.320 0.403 6.403 1.00 74.00 181 SER A O 1
ATOM 1434 N N . LEU A 1 182 ? -34.858 -1.024 5.492 1.00 74.81 182 LEU A N 1
ATOM 1435 C CA . LEU A 1 182 ? -35.826 -2.118 5.315 1.00 74.81 182 LEU A CA 1
ATOM 1436 C C . LEU A 1 182 ? -36.261 -2.779 6.629 1.00 74.81 182 LEU A C 1
ATOM 1438 O O . LEU A 1 182 ? -37.306 -3.404 6.668 1.00 74.81 182 LEU A O 1
ATOM 1442 N N . LYS A 1 183 ? -35.456 -2.683 7.694 1.00 75.25 183 LYS A N 1
ATOM 1443 C CA . LYS A 1 183 ? -35.825 -3.195 9.025 1.00 75.25 183 LYS A CA 1
ATOM 1444 C C . LYS A 1 183 ? -36.699 -2.203 9.809 1.00 75.25 183 LYS A C 1
ATOM 1446 O O . LYS A 1 183 ? -37.248 -2.567 10.842 1.00 75.25 183 LYS A O 1
ATOM 1451 N N . GLN A 1 184 ? -36.734 -0.944 9.372 1.00 72.50 184 GLN A N 1
ATOM 1452 C CA . GLN A 1 184 ? -37.499 0.146 9.986 1.00 72.50 184 GLN A CA 1
ATOM 1453 C C . GLN A 1 184 ? -38.811 0.456 9.242 1.00 72.50 184 GLN A C 1
ATOM 1455 O O . GLN A 1 184 ? -39.581 1.272 9.742 1.00 72.50 184 GLN A O 1
ATOM 1460 N N . ALA A 1 185 ? -39.041 -0.166 8.081 1.00 67.12 185 ALA A N 1
ATOM 1461 C CA . ALA A 1 185 ? -40.288 -0.138 7.315 1.00 67.12 185 ALA A CA 1
ATOM 1462 C C . ALA A 1 185 ? -41.111 -1.397 7.611 1.00 67.12 185 ALA A C 1
ATOM 1464 O O . ALA A 1 185 ? -42.353 -1.283 7.617 1.00 67.12 185 ALA A O 1
#

Foldseek 3Di:
DDDDDPDPPDPPLVVQLVVLVVLLVVLVVLQVVLLVLLLVLLLVVLVVLVVVVVVVVVVVVVVVVDPDDDDDDDDDPVVPPVSVVVSVVSLVVSLVSQLSSQLSNCSSVLSVCVVPVVVSVVSNVVSSLVSNLLSQLVSLLSSLVSCCVNPVVVSVVSNVVSCVSVVVVVVVVVVVVVVVVVVVD

InterPro domains:
  IPR012430 Transmembrane protein 43 family [PF07787] (71-152)
  IPR012430 Transmembrane protein 43 family [PTHR13416] (82-172)

Organism: NCBI:txid2527973